Protein AF-A0AA93BJM8-F1 (afdb_monomer_lite)

Sequence (191 aa):
MKENCDWKKCLDRIEDKGFDDDDAYSEILEYIREVATVDEKREVLQNVEQRVKKIVNYDFAKAWFLRRMSESEHDVIEDLMGVRYVVLNEMMLHPTPAEVERFRYQNDKLFKLTQECYAQCRNMWRTLFHTPYKVDDRYRYEVEGVLRFEYGDDDAVVKMENDDYYGSDFQYMIHLLDELMSAGRCKMDTI

Secondary structure (DSSP, 8-state):
------HHHHHHHHHHHGGG-HHHHHHHHHHHHHT--HHHHHHHHHHHHHHHHHHH---TTT-SSPPPPPHHHHHHHHHHHHHHHHHHHHHHSS--HHHHHHHHHHHHHHHHHHHHHHHHHHHHHHHHHT-TT---TTSPP-----------STTSS---TTHHHHT--HHHHHHHHHHHHHTT-------

Foldseek 3Di:
DPPPDPLVVLLVCCLVQQPNCVVSLVSNLCCLQPPDDLVSLLVLLLVLVVVLCVLQVDDPVPDDAGDDHDPSSLSSNVSSVVSNVSSVVNNCVDPDPVVVVVVVVVVVVVVVVVVVQVVVQVVVVVCVVPDPPPPDPPDDDDGDGDDAQDDDDPVSDDDDPCPVSNNDPCSVVVNVVSNCVVVVNDPPPDD

Structure (mmCIF, N/CA/C/O backbone):
data_AF-A0AA93BJM8-F1
#
_entry.id   AF-A0AA93BJM8-F1
#
loop_
_atom_site.group_PDB
_atom_site.id
_atom_site.type_symbol
_atom_site.label_atom_id
_atom_site.label_alt_id
_atom_site.label_comp_id
_atom_site.label_asym_id
_atom_site.label_entity_id
_atom_site.label_seq_id
_atom_site.pdbx_PDB_ins_code
_atom_site.Cartn_x
_atom_site.Cartn_y
_atom_site.Cartn_z
_atom_site.occupancy
_atom_site.B_iso_or_equiv
_atom_site.auth_seq_id
_atom_site.auth_comp_id
_atom_site.auth_asym_id
_atom_site.auth_atom_id
_atom_site.pdbx_PDB_model_num
ATOM 1 N N . MET A 1 1 ? -3.279 -10.341 31.410 1.00 40.81 1 MET A N 1
ATOM 2 C CA . MET A 1 1 ? -4.182 -9.394 30.732 1.00 40.81 1 MET A CA 1
ATOM 3 C C . MET A 1 1 ? -3.314 -8.219 30.343 1.00 40.81 1 MET A C 1
ATOM 5 O O . MET A 1 1 ? -2.877 -7.526 31.252 1.00 40.81 1 MET A O 1
ATOM 9 N N . LYS A 1 2 ? -2.929 -8.096 29.065 1.00 47.25 2 LYS A N 1
ATOM 10 C CA . LYS A 1 2 ? -2.220 -6.897 28.593 1.00 47.25 2 LYS A CA 1
ATOM 11 C C . LYS A 1 2 ? -3.212 -5.732 28.723 1.00 47.25 2 LYS A C 1
ATOM 13 O O . LYS A 1 2 ? -4.373 -5.896 28.355 1.00 47.25 2 LYS A O 1
ATOM 18 N N . GLU A 1 3 ? -2.795 -4.647 29.373 1.00 52.03 3 GLU A N 1
ATOM 19 C CA . GLU A 1 3 ? -3.583 -3.415 29.493 1.00 52.03 3 GLU A CA 1
ATOM 20 C C . GLU A 1 3 ? -4.069 -2.981 28.106 1.00 52.03 3 GLU A C 1
ATOM 22 O O . GLU A 1 3 ? -3.322 -3.093 27.136 1.00 52.03 3 GLU A O 1
ATOM 27 N N . ASN A 1 4 ? -5.326 -2.537 28.014 1.00 61.47 4 ASN A N 1
ATOM 28 C CA . ASN A 1 4 ? -5.909 -1.991 26.790 1.00 61.47 4 ASN A CA 1
ATOM 29 C C . ASN A 1 4 ? -4.975 -0.914 26.221 1.00 61.47 4 ASN A C 1
ATOM 31 O O . ASN A 1 4 ? -4.913 0.190 26.762 1.00 61.47 4 ASN A O 1
ATOM 35 N N . CYS A 1 5 ? -4.255 -1.239 25.147 1.00 67.75 5 CYS A N 1
ATOM 36 C CA . CYS A 1 5 ? -3.563 -0.252 24.332 1.00 67.75 5 CYS A CA 1
ATOM 37 C C . CYS A 1 5 ? -4.599 0.783 23.875 1.00 67.75 5 CYS A C 1
ATOM 39 O O . CYS A 1 5 ? -5.612 0.435 23.263 1.00 67.75 5 CYS A O 1
ATOM 41 N N . ASP A 1 6 ? -4.365 2.051 24.209 1.00 88.69 6 ASP A N 1
ATOM 42 C CA . ASP A 1 6 ? -5.152 3.155 23.675 1.00 88.69 6 ASP A CA 1
ATOM 43 C C . ASP A 1 6 ? -4.588 3.507 22.298 1.00 88.69 6 ASP A C 1
ATOM 45 O O . ASP A 1 6 ? -3.742 4.391 22.155 1.00 88.69 6 ASP A O 1
ATOM 49 N N . TRP A 1 7 ? -5.033 2.769 21.281 1.00 92.38 7 TRP A N 1
ATOM 50 C CA . TRP A 1 7 ? -4.547 2.918 19.911 1.00 92.38 7 TRP A CA 1
ATOM 51 C C . TRP A 1 7 ? -4.703 4.351 19.382 1.00 92.38 7 TRP A C 1
ATOM 53 O O . TRP A 1 7 ? -3.897 4.778 18.558 1.00 92.38 7 TRP A O 1
ATOM 63 N N . LYS A 1 8 ? -5.680 5.129 19.880 1.00 93.50 8 LYS A N 1
ATOM 64 C CA . LYS A 1 8 ? -5.845 6.547 19.512 1.00 93.50 8 LYS A CA 1
ATOM 65 C C . LYS A 1 8 ? -4.650 7.358 19.994 1.00 93.50 8 LYS A C 1
ATOM 67 O O . LYS A 1 8 ? -4.069 8.112 19.221 1.00 93.50 8 LYS A O 1
ATOM 72 N N . LYS A 1 9 ? -4.233 7.125 21.238 1.00 92.50 9 LYS A N 1
ATOM 73 C CA . LYS A 1 9 ? -3.054 7.759 21.829 1.00 92.50 9 LYS A CA 1
ATOM 74 C C . LYS A 1 9 ? -1.755 7.327 21.145 1.00 92.50 9 LYS A C 1
ATOM 76 O O . LYS A 1 9 ? -0.843 8.141 21.031 1.00 92.50 9 LYS A O 1
ATOM 81 N N . CYS A 1 10 ? -1.660 6.079 20.681 1.00 92.75 10 CYS A N 1
ATOM 82 C CA . CYS A 1 10 ? -0.521 5.630 19.874 1.00 92.75 10 CYS A CA 1
ATOM 83 C C . CYS A 1 10 ? -0.462 6.380 18.537 1.00 92.75 10 CYS A C 1
ATOM 85 O O . CYS A 1 10 ? 0.590 6.907 18.194 1.00 92.75 10 CYS A O 1
ATOM 87 N N . LEU A 1 11 ? -1.587 6.512 17.825 1.00 93.75 11 LEU A N 1
ATOM 88 C CA . LEU A 1 11 ? -1.627 7.293 16.585 1.00 93.75 11 LEU A CA 1
ATOM 89 C C . LEU A 1 11 ? -1.291 8.775 16.819 1.00 93.75 11 LEU A C 1
ATOM 91 O O . LEU A 1 11 ? -0.589 9.370 16.008 1.00 93.75 11 LEU A O 1
ATOM 95 N N . ASP A 1 12 ? -1.754 9.377 17.920 1.00 93.38 12 ASP A N 1
ATOM 96 C CA . ASP A 1 12 ? -1.408 10.763 18.272 1.00 93.38 12 ASP A CA 1
ATOM 97 C C . ASP A 1 12 ? 0.103 10.928 18.500 1.00 93.38 12 ASP A C 1
ATOM 99 O O . ASP A 1 12 ? 0.702 11.882 18.012 1.00 93.38 12 ASP A O 1
ATOM 103 N N . ARG A 1 13 ? 0.746 9.963 19.174 1.00 92.81 13 ARG A N 1
ATOM 104 C CA . ARG A 1 13 ? 2.210 9.943 19.345 1.00 92.81 13 ARG A CA 1
ATOM 105 C C . ARG A 1 13 ? 2.944 9.803 18.011 1.00 92.81 13 ARG A C 1
ATOM 107 O O . ARG A 1 13 ? 3.943 10.491 17.821 1.00 92.81 13 ARG A O 1
ATOM 114 N N . ILE A 1 14 ? 2.444 8.952 17.110 1.00 91.06 14 ILE A N 1
ATOM 115 C CA . ILE A 1 14 ? 2.999 8.790 15.758 1.00 91.06 14 ILE A CA 1
ATOM 116 C C . ILE A 1 14 ? 2.893 10.110 14.987 1.00 91.06 14 ILE A C 1
ATOM 118 O O . ILE A 1 14 ? 3.862 10.520 14.370 1.00 91.06 14 ILE A O 1
ATOM 122 N N . GLU A 1 15 ? 1.773 10.834 15.057 1.00 88.12 15 GLU A N 1
ATOM 123 C CA . GLU A 1 15 ? 1.671 12.152 14.408 1.00 88.12 15 GLU A CA 1
ATOM 124 C C . GLU A 1 15 ? 2.616 13.202 14.995 1.00 88.12 15 GLU A C 1
ATOM 126 O O . GLU A 1 15 ? 3.172 14.008 14.249 1.00 88.12 15 GLU A O 1
ATOM 131 N N . ASP A 1 16 ? 2.778 13.214 16.319 1.00 86.31 16 ASP A N 1
ATOM 132 C CA . ASP A 1 16 ? 3.568 14.233 17.010 1.00 86.31 16 ASP A CA 1
ATOM 133 C C . ASP A 1 16 ? 5.082 14.020 16.861 1.00 86.31 16 ASP A C 1
ATOM 135 O O . ASP A 1 16 ? 5.841 14.993 16.869 1.00 86.31 16 ASP A O 1
ATOM 139 N N . LYS A 1 17 ? 5.532 12.762 16.781 1.00 76.31 17 LYS A N 1
ATOM 140 C CA . LYS A 1 17 ? 6.957 12.399 16.847 1.00 76.31 17 LYS A CA 1
ATOM 141 C C . LYS A 1 17 ? 7.461 11.551 15.676 1.00 76.31 17 LYS A C 1
ATOM 143 O O . LYS A 1 17 ? 8.672 11.451 15.515 1.00 76.31 17 LYS A O 1
ATOM 148 N N . GLY A 1 18 ? 6.579 10.960 14.870 1.00 68.19 18 GLY A N 1
ATOM 149 C CA . GLY A 1 18 ? 6.950 10.035 13.794 1.00 68.19 18 GLY A CA 1
ATOM 150 C C . GLY A 1 18 ? 7.911 8.947 14.277 1.00 68.19 18 GLY A C 1
ATOM 151 O O . GLY A 1 18 ? 7.736 8.387 15.363 1.00 68.19 18 GLY A O 1
ATOM 152 N N . PHE A 1 19 ? 8.985 8.758 13.510 1.00 63.75 19 PHE A N 1
ATOM 153 C CA . PHE A 1 19 ? 10.047 7.777 13.747 1.00 63.75 19 PHE A CA 1
ATOM 154 C C . PHE A 1 19 ? 10.805 7.951 15.083 1.00 63.75 19 PHE A C 1
ATOM 156 O O . PHE A 1 19 ? 11.525 7.053 15.510 1.00 63.75 19 PHE A O 1
ATOM 163 N N . ASP A 1 20 ? 10.657 9.088 15.778 1.00 68.69 20 ASP A N 1
ATOM 164 C CA . ASP A 1 20 ? 11.282 9.310 17.092 1.00 68.69 20 ASP A CA 1
ATOM 165 C C . ASP A 1 20 ? 10.541 8.587 18.244 1.00 68.69 20 ASP A C 1
ATOM 167 O O . ASP A 1 20 ? 10.974 8.653 19.401 1.00 68.69 20 ASP A O 1
ATOM 171 N N . ASP A 1 21 ? 9.413 7.916 17.970 1.00 72.94 21 ASP A N 1
ATOM 172 C CA . ASP A 1 21 ? 8.618 7.162 18.953 1.00 72.94 21 ASP A CA 1
ATOM 173 C C . ASP A 1 21 ? 8.302 5.728 18.471 1.00 72.94 21 ASP A C 1
ATOM 175 O O . ASP A 1 21 ? 7.140 5.328 18.361 1.00 72.94 21 ASP A O 1
ATOM 179 N N . ASP A 1 22 ? 9.358 4.937 18.230 1.00 74.75 22 ASP A N 1
ATOM 180 C CA . ASP A 1 22 ? 9.303 3.502 17.866 1.00 74.75 22 ASP A CA 1
ATOM 181 C C . ASP A 1 22 ? 8.393 2.664 18.791 1.00 74.75 22 ASP A C 1
ATOM 183 O O . ASP A 1 22 ? 7.785 1.668 18.372 1.00 74.75 22 ASP A O 1
ATOM 187 N N . ASP A 1 23 ? 8.273 3.074 20.057 1.00 84.38 23 ASP A N 1
ATOM 188 C CA . ASP A 1 23 ? 7.409 2.433 21.046 1.00 84.38 23 ASP A CA 1
ATOM 189 C C . ASP A 1 23 ? 5.928 2.579 20.658 1.00 84.38 23 ASP A C 1
ATOM 191 O O . ASP A 1 23 ? 5.180 1.604 20.710 1.00 84.38 23 ASP A O 1
ATOM 195 N N . ALA A 1 24 ? 5.492 3.765 20.212 1.00 86.75 24 ALA A N 1
ATOM 196 C CA . ALA A 1 24 ? 4.105 3.999 19.802 1.00 86.75 24 ALA A CA 1
ATOM 197 C C . ALA A 1 24 ? 3.708 3.149 18.589 1.00 86.75 24 ALA A C 1
ATOM 199 O O . ALA A 1 24 ? 2.608 2.587 18.560 1.00 86.75 24 ALA A O 1
ATOM 200 N N . TYR A 1 25 ? 4.610 3.040 17.610 1.00 88.62 25 TYR A N 1
ATOM 201 C CA . TYR A 1 25 ? 4.413 2.204 16.431 1.00 8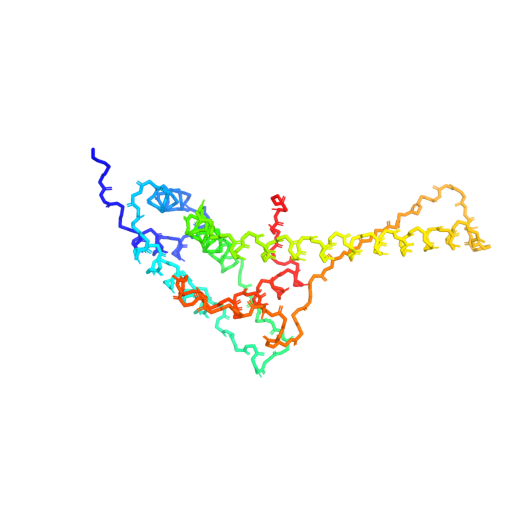8.62 25 TYR A CA 1
ATOM 202 C C . TYR A 1 25 ? 4.349 0.718 16.810 1.00 88.62 25 TYR A C 1
ATOM 204 O O . TYR A 1 25 ? 3.415 0.010 16.434 1.00 88.62 25 TYR A O 1
ATOM 212 N N . SER A 1 26 ? 5.274 0.239 17.639 1.00 90.00 26 SER A N 1
ATOM 213 C CA . SER A 1 26 ? 5.286 -1.161 18.081 1.00 90.00 26 SER A CA 1
ATOM 214 C C . SER A 1 26 ? 4.047 -1.526 18.910 1.00 90.00 26 SER A C 1
ATOM 216 O O . SER A 1 26 ? 3.421 -2.561 18.666 1.00 90.00 26 SER A O 1
ATOM 218 N N . GLU A 1 27 ? 3.640 -0.656 19.841 1.00 92.12 27 GLU A N 1
ATOM 219 C CA . GLU A 1 27 ? 2.452 -0.833 20.687 1.00 92.12 27 GLU A CA 1
ATOM 220 C C . GLU A 1 27 ? 1.170 -1.001 19.857 1.00 92.12 27 GLU A C 1
ATOM 222 O O . GLU A 1 27 ? 0.383 -1.920 20.110 1.00 92.12 27 GLU A O 1
ATOM 227 N N . ILE A 1 28 ? 0.952 -0.142 18.850 1.00 93.88 28 ILE A N 1
ATOM 228 C CA . ILE A 1 28 ? -0.260 -0.227 18.027 1.00 93.88 28 ILE A CA 1
ATOM 229 C C . ILE A 1 28 ? -0.258 -1.484 17.153 1.00 93.88 28 ILE A C 1
ATOM 231 O O . ILE A 1 28 ? -1.300 -2.128 17.016 1.00 93.88 28 ILE A O 1
ATOM 235 N N . LEU A 1 29 ? 0.897 -1.888 16.611 1.00 93.62 29 LEU A N 1
ATOM 236 C CA . LEU A 1 29 ? 0.999 -3.123 15.832 1.00 93.62 29 LEU A CA 1
ATOM 237 C C . LEU A 1 29 ? 0.701 -4.365 16.683 1.00 93.62 29 LEU A C 1
ATOM 239 O O . LEU A 1 29 ? -0.001 -5.265 16.216 1.00 93.62 29 LEU A O 1
ATOM 243 N N . GLU A 1 30 ? 1.196 -4.420 17.924 1.00 93.56 30 GLU A N 1
ATOM 244 C CA . GLU A 1 30 ? 0.856 -5.495 18.864 1.00 93.56 30 GLU A CA 1
ATOM 245 C C . GLU A 1 30 ? -0.643 -5.518 19.176 1.00 93.56 30 GLU A C 1
ATOM 247 O O . GLU A 1 30 ? -1.264 -6.580 19.119 1.00 93.56 30 GLU A O 1
ATOM 252 N N . TYR A 1 31 ? -1.249 -4.357 19.443 1.00 94.00 31 TYR A N 1
ATOM 253 C CA . TYR A 1 31 ? -2.689 -4.259 19.685 1.00 94.00 31 TYR A CA 1
ATOM 254 C C . TYR A 1 31 ? -3.511 -4.777 18.502 1.00 94.00 31 TYR A C 1
ATOM 256 O O . TYR A 1 31 ? -4.414 -5.594 18.697 1.00 94.00 31 TYR A O 1
ATOM 264 N N . ILE A 1 32 ? -3.175 -4.360 17.276 1.00 94.88 32 ILE A N 1
ATOM 265 C CA . ILE A 1 32 ? -3.876 -4.787 16.059 1.00 94.88 32 ILE A CA 1
ATOM 266 C C . ILE A 1 32 ? -3.812 -6.313 15.894 1.00 94.88 32 ILE A C 1
ATOM 268 O O . ILE A 1 32 ? -4.816 -6.934 15.540 1.00 94.88 32 ILE A O 1
ATOM 272 N N . ARG A 1 33 ? -2.653 -6.925 16.152 1.00 93.44 33 ARG A N 1
ATOM 273 C CA . ARG A 1 33 ? -2.436 -8.368 15.957 1.00 93.44 33 ARG A CA 1
ATOM 274 C C . ARG A 1 33 ? -3.047 -9.222 17.062 1.00 93.44 33 ARG A C 1
ATOM 276 O O . ARG A 1 33 ? -3.610 -10.276 16.784 1.00 93.44 33 ARG A O 1
ATOM 283 N N . GLU A 1 34 ? -2.916 -8.797 18.315 1.00 92.00 34 GLU A N 1
ATOM 284 C CA . GLU A 1 34 ? -3.204 -9.659 19.467 1.00 92.00 34 GLU A CA 1
ATOM 285 C C . GLU A 1 34 ? -4.554 -9.386 20.134 1.00 92.00 34 GLU A C 1
ATOM 287 O O . GLU A 1 34 ? -5.089 -10.273 20.803 1.00 92.00 34 GLU A O 1
ATOM 292 N N . VAL A 1 35 ? -5.093 -8.171 20.002 1.00 91.94 35 VAL A N 1
ATOM 293 C CA . VAL A 1 35 ? -6.209 -7.705 20.841 1.00 91.94 35 VAL A CA 1
ATOM 294 C C . VAL A 1 35 ? -7.394 -7.209 20.018 1.00 91.94 35 VAL A C 1
ATOM 296 O O . VAL A 1 35 ? -8.533 -7.537 20.350 1.00 91.94 35 VAL A O 1
ATOM 299 N N . ALA A 1 36 ? -7.145 -6.434 18.963 1.00 91.62 36 ALA A N 1
ATOM 300 C CA . ALA A 1 36 ? -8.184 -5.706 18.248 1.00 91.62 36 ALA A CA 1
ATOM 301 C C . ALA A 1 36 ? -9.214 -6.631 17.580 1.00 91.62 36 ALA A C 1
ATOM 303 O O . ALA A 1 36 ? -8.888 -7.540 16.806 1.00 91.62 36 ALA A O 1
ATOM 304 N N . THR A 1 37 ? -10.486 -6.335 17.822 1.00 93.38 37 THR A N 1
ATOM 305 C CA . THR A 1 37 ? -11.612 -6.903 17.079 1.00 93.38 37 THR A CA 1
ATOM 306 C C . THR A 1 37 ? -11.634 -6.398 15.634 1.00 93.38 37 THR A C 1
ATOM 308 O O . THR A 1 37 ? -10.974 -5.423 15.277 1.00 93.38 37 THR A O 1
ATOM 311 N N . VAL A 1 38 ? -12.423 -7.043 14.770 1.00 91.56 38 VAL A N 1
ATOM 312 C CA . VAL A 1 38 ? -12.581 -6.603 13.371 1.00 91.56 38 VAL A CA 1
ATOM 313 C C . VAL A 1 38 ? -13.156 -5.183 13.289 1.00 91.56 38 VAL A C 1
ATOM 315 O O . VAL A 1 38 ? -12.720 -4.400 12.451 1.00 91.56 38 VAL A O 1
ATOM 318 N N . ASP A 1 39 ? -14.100 -4.831 14.165 1.00 93.38 39 ASP A N 1
ATOM 319 C CA . ASP A 1 39 ? -14.698 -3.492 14.181 1.00 93.38 39 ASP A CA 1
ATOM 320 C C . ASP A 1 39 ? -13.684 -2.428 14.633 1.00 93.38 39 ASP A C 1
ATOM 322 O O . ASP A 1 39 ? -13.583 -1.377 14.003 1.00 93.38 39 ASP A O 1
ATOM 326 N N . GLU A 1 40 ? -12.867 -2.723 15.651 1.00 94.94 40 GLU A N 1
ATOM 327 C CA . GLU A 1 40 ? -11.770 -1.839 16.074 1.00 94.94 40 GLU A CA 1
ATOM 328 C C . GLU A 1 40 ? -10.704 -1.697 14.983 1.00 94.94 40 GLU A C 1
ATOM 330 O O . GLU A 1 40 ? -10.238 -0.590 14.731 1.00 94.94 40 GLU A O 1
ATOM 335 N N . LYS A 1 41 ? -10.358 -2.785 14.277 1.00 95.25 41 LYS A N 1
ATOM 336 C CA . LYS A 1 41 ? -9.455 -2.744 13.114 1.00 95.25 41 LYS A CA 1
ATOM 337 C C . LYS A 1 41 ? -9.978 -1.780 12.045 1.00 95.25 41 LYS A C 1
ATOM 339 O O . LYS A 1 41 ? -9.210 -0.957 11.554 1.00 95.25 41 LYS A O 1
ATOM 344 N N . ARG A 1 42 ? -11.281 -1.805 11.736 1.00 95.38 42 ARG A N 1
ATOM 345 C CA . ARG A 1 42 ? -11.890 -0.827 10.812 1.00 95.38 42 ARG A CA 1
ATOM 346 C C . ARG A 1 42 ? -11.811 0.602 11.338 1.00 95.38 42 ARG A C 1
ATOM 348 O O . ARG A 1 42 ? -11.499 1.503 10.565 1.00 95.38 42 ARG A O 1
ATOM 355 N N . GLU A 1 43 ? -12.078 0.819 12.626 1.00 95.81 43 GLU A N 1
ATOM 356 C CA . GLU A 1 43 ? -11.988 2.159 13.220 1.00 95.81 43 GLU A CA 1
ATOM 357 C C . GLU A 1 43 ? -10.553 2.700 13.133 1.00 95.81 43 GLU A C 1
ATOM 359 O O . GLU A 1 43 ? -10.355 3.835 12.697 1.00 95.81 43 GLU A O 1
ATOM 364 N N . VAL A 1 44 ? -9.552 1.873 13.458 1.00 96.56 44 VAL A N 1
ATOM 365 C CA . VAL A 1 44 ? -8.129 2.222 13.327 1.00 96.56 44 VAL A CA 1
ATOM 366 C C . VAL A 1 44 ? -7.795 2.553 11.875 1.00 96.56 44 VAL A C 1
ATOM 368 O O . VAL A 1 44 ? -7.213 3.605 11.616 1.00 96.56 44 VAL A O 1
ATOM 371 N N . LEU A 1 45 ? -8.201 1.707 10.923 1.00 97.12 45 LEU A N 1
ATOM 372 C CA . LEU A 1 45 ? -7.949 1.911 9.495 1.00 97.12 45 LEU A CA 1
ATOM 373 C C . LEU A 1 45 ? -8.482 3.258 9.003 1.00 97.12 45 LEU A C 1
ATOM 375 O O . LEU A 1 45 ? -7.755 4.034 8.386 1.00 97.12 45 LEU A O 1
ATOM 379 N N . GLN A 1 46 ? -9.746 3.550 9.305 1.00 96.69 46 GLN A N 1
ATOM 380 C CA . GLN A 1 46 ? -10.391 4.794 8.901 1.00 96.69 46 GLN A CA 1
ATOM 381 C C . GLN A 1 46 ? -9.714 6.007 9.537 1.00 96.69 46 GLN A C 1
ATOM 383 O O . GLN A 1 46 ? -9.550 7.034 8.878 1.00 96.69 46 GLN A O 1
ATOM 388 N N . ASN A 1 47 ? -9.296 5.893 10.800 1.00 96.81 47 ASN A N 1
ATOM 389 C CA . ASN A 1 47 ? -8.583 6.962 11.488 1.00 96.81 47 ASN A CA 1
ATOM 390 C C . ASN A 1 47 ? -7.221 7.220 10.833 1.00 96.81 47 ASN A C 1
ATOM 392 O O . ASN A 1 47 ? -6.914 8.359 10.499 1.00 96.81 47 ASN A O 1
ATOM 396 N N . VAL A 1 48 ? -6.450 6.166 10.563 1.00 97.12 48 VAL A N 1
ATOM 397 C CA . VAL A 1 48 ? -5.165 6.239 9.855 1.00 97.12 48 VAL A CA 1
ATOM 398 C C . VAL A 1 48 ? -5.326 6.910 8.490 1.00 97.12 48 VAL A C 1
ATOM 400 O O . VAL A 1 48 ? -4.627 7.877 8.194 1.00 97.12 48 VAL A O 1
ATOM 403 N N . GLU A 1 49 ? -6.285 6.475 7.672 1.00 96.81 49 GLU A N 1
ATOM 404 C CA . GLU A 1 49 ? -6.498 7.053 6.339 1.00 96.81 49 GLU A CA 1
ATOM 405 C C . GLU A 1 49 ? -6.952 8.517 6.391 1.00 96.81 49 GLU A C 1
ATOM 407 O O . GLU A 1 49 ? -6.538 9.323 5.556 1.00 96.81 49 GLU A O 1
ATOM 412 N N . GLN A 1 50 ? -7.765 8.899 7.380 1.00 95.81 50 GLN A N 1
ATOM 413 C CA . GLN A 1 50 ? -8.141 10.299 7.598 1.00 95.81 50 GLN A CA 1
ATOM 414 C C . GLN A 1 50 ? -6.933 11.168 7.960 1.00 95.81 50 GLN A C 1
ATOM 416 O O . GLN A 1 50 ? -6.816 12.290 7.461 1.00 95.81 50 GLN A O 1
ATOM 421 N N . ARG A 1 51 ? -6.026 10.657 8.797 1.00 95.62 51 ARG A N 1
ATOM 422 C CA . ARG A 1 51 ? -4.793 11.350 9.194 1.00 95.62 51 ARG A CA 1
ATOM 423 C C . ARG A 1 51 ? -3.851 11.515 8.005 1.00 95.62 51 ARG A C 1
ATOM 425 O O . ARG A 1 51 ? -3.426 12.635 7.727 1.00 95.62 51 ARG A O 1
ATOM 432 N N . VAL A 1 52 ? -3.648 10.456 7.218 1.00 94.69 52 VAL A N 1
ATOM 433 C CA . VAL A 1 52 ? -2.885 10.518 5.959 1.00 94.69 52 VAL A CA 1
ATOM 434 C C . VAL A 1 52 ? -3.477 11.569 5.018 1.00 94.69 52 VAL A C 1
ATOM 436 O O . VAL A 1 52 ? -2.768 12.476 4.588 1.00 94.69 52 VAL A O 1
ATOM 439 N N . LYS A 1 53 ? -4.789 11.527 4.756 1.00 93.56 53 LYS A N 1
ATOM 440 C CA . LYS A 1 53 ? -5.485 12.519 3.915 1.00 93.56 53 LYS A CA 1
ATOM 44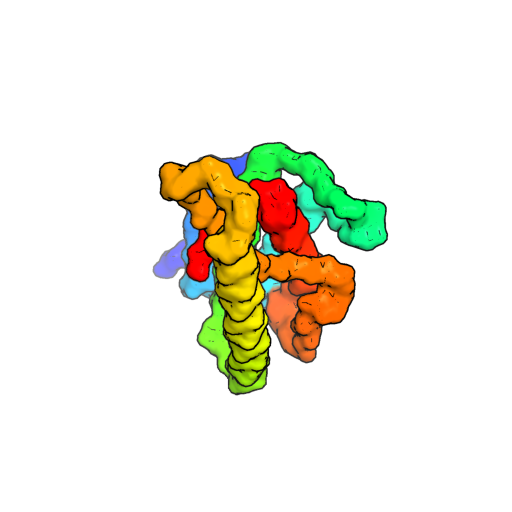1 C C . LYS A 1 53 ? -5.304 13.950 4.416 1.00 93.56 53 LYS A C 1
ATOM 443 O O . LYS A 1 53 ? -5.143 14.864 3.608 1.00 93.56 53 LYS A O 1
ATOM 448 N N . LYS A 1 54 ? -5.318 14.158 5.735 1.00 92.62 54 LYS A N 1
ATOM 449 C CA . LYS A 1 54 ? -5.118 15.471 6.362 1.00 92.62 54 LYS A CA 1
ATOM 450 C C . LYS A 1 54 ? -3.686 15.980 6.193 1.00 92.62 54 LYS A C 1
ATOM 452 O O . LYS A 1 54 ? -3.518 17.163 5.918 1.00 92.62 54 LYS A O 1
ATOM 457 N N . ILE A 1 55 ? -2.678 15.120 6.346 1.00 90.69 55 ILE A N 1
ATOM 458 C CA . ILE A 1 55 ? -1.265 15.493 6.165 1.00 90.69 55 ILE A CA 1
ATOM 459 C C . ILE A 1 55 ? -0.999 15.786 4.691 1.00 90.69 55 ILE A C 1
ATOM 461 O O . ILE A 1 55 ? -0.512 16.8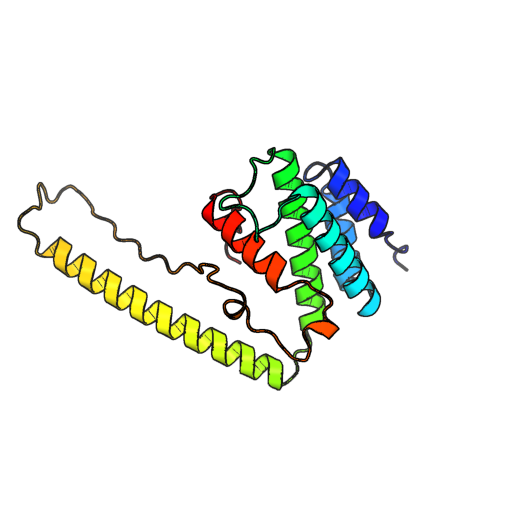60 4.340 1.00 90.69 55 ILE A O 1
ATOM 465 N N . VAL A 1 56 ? -1.381 14.860 3.813 1.00 89.31 56 VAL A N 1
ATOM 466 C CA . VAL A 1 56 ? -1.216 15.008 2.368 1.00 89.31 56 VAL A CA 1
ATOM 467 C C . VAL A 1 56 ? -1.965 16.261 1.885 1.00 89.31 56 VAL A C 1
ATOM 469 O O . VAL A 1 56 ? -1.418 17.039 1.098 1.00 89.31 56 VAL A O 1
ATOM 472 N N . ASN A 1 57 ? -3.165 16.509 2.431 1.00 85.38 57 ASN A N 1
ATOM 473 C CA . ASN A 1 57 ? -4.039 17.649 2.135 1.00 85.38 57 ASN A CA 1
ATOM 474 C C . ASN A 1 57 ? -4.162 17.892 0.625 1.00 85.38 57 ASN A C 1
ATOM 476 O O . ASN A 1 57 ? -3.934 18.997 0.123 1.00 85.38 57 ASN A O 1
ATOM 480 N N . TYR A 1 58 ? -4.446 16.815 -0.105 1.00 77.62 58 TYR A N 1
ATOM 481 C CA . TYR A 1 58 ? -4.395 16.803 -1.557 1.00 77.62 58 TYR A CA 1
ATOM 482 C C . TYR A 1 58 ? -5.666 16.231 -2.161 1.00 77.62 58 TYR A C 1
ATOM 484 O O . TYR A 1 58 ? -6.172 15.195 -1.722 1.00 77.62 58 TYR A O 1
ATOM 492 N N . ASP A 1 59 ? -6.142 16.921 -3.193 1.00 75.88 59 ASP A N 1
ATOM 493 C CA . ASP A 1 59 ? -7.268 16.518 -4.019 1.00 75.88 59 ASP A CA 1
ATOM 494 C C . ASP A 1 59 ? -6.740 16.106 -5.395 1.00 75.88 59 ASP A C 1
ATOM 496 O O . ASP A 1 59 ? -6.411 16.952 -6.234 1.00 75.88 59 ASP A O 1
ATOM 500 N N . PHE A 1 60 ? -6.676 14.794 -5.608 1.00 71.12 60 PHE A N 1
ATOM 501 C CA . PHE A 1 60 ? -6.213 14.186 -6.850 1.00 71.12 60 PHE A CA 1
ATOM 502 C C . PHE A 1 60 ? -7.046 14.583 -8.078 1.00 71.12 60 PHE A C 1
ATOM 504 O O . PHE A 1 60 ? -6.564 14.474 -9.199 1.00 71.12 60 PHE A O 1
ATOM 511 N N . ALA A 1 61 ? -8.267 15.101 -7.902 1.00 69.81 61 ALA A N 1
ATOM 512 C CA . ALA A 1 61 ? -9.077 15.575 -9.022 1.00 69.81 61 ALA A CA 1
ATOM 513 C C . ALA A 1 61 ? -8.672 16.975 -9.520 1.00 69.81 61 ALA A C 1
ATOM 515 O O . ALA A 1 61 ? -9.162 17.423 -10.559 1.00 69.81 61 ALA A O 1
ATOM 516 N N . LYS A 1 62 ? -7.833 17.713 -8.776 1.00 69.06 62 LYS A N 1
ATOM 517 C CA . LYS A 1 62 ? -7.582 19.147 -9.022 1.00 69.06 62 LYS A CA 1
ATOM 518 C C . LYS A 1 62 ? -6.138 19.508 -9.340 1.00 69.06 62 LYS A C 1
ATOM 520 O O . LYS A 1 62 ? -5.891 20.646 -9.740 1.00 69.06 62 LYS A O 1
ATOM 525 N N . ALA A 1 63 ? -5.189 18.602 -9.151 1.00 64.38 63 ALA A N 1
ATOM 526 C CA . ALA A 1 63 ? -3.779 18.897 -9.342 1.00 64.38 63 ALA A CA 1
ATOM 527 C C . ALA A 1 63 ? -3.033 17.707 -9.960 1.00 64.38 63 ALA A C 1
ATOM 529 O O . ALA A 1 63 ? -3.464 16.568 -9.852 1.00 64.38 63 ALA A O 1
ATOM 530 N N . TRP A 1 64 ? -1.930 18.022 -10.649 1.00 64.56 64 TRP A N 1
ATOM 531 C CA . TRP A 1 64 ? -1.147 17.071 -11.454 1.00 64.56 64 TRP A CA 1
ATOM 532 C C . TRP A 1 64 ? 0.059 16.474 -10.714 1.00 64.56 64 TRP A C 1
ATOM 534 O O . TRP A 1 64 ? 0.703 15.575 -11.232 1.00 64.56 64 TRP A O 1
ATOM 544 N N . PHE A 1 65 ? 0.417 17.039 -9.556 1.00 66.69 65 PHE A N 1
ATOM 545 C CA . PHE A 1 65 ? 1.552 16.607 -8.733 1.00 66.69 65 PHE A CA 1
ATOM 546 C C . PHE A 1 65 ? 1.265 16.834 -7.253 1.00 66.69 65 PHE A C 1
ATOM 548 O O . PHE A 1 65 ? 0.715 17.888 -6.900 1.00 66.69 65 PHE A O 1
ATOM 555 N N . LEU A 1 66 ? 1.681 15.903 -6.392 1.00 76.19 66 LEU A N 1
ATOM 556 C CA . LEU A 1 66 ? 1.652 16.083 -4.938 1.00 76.19 66 LEU A CA 1
ATOM 557 C C . LEU A 1 66 ? 2.384 17.359 -4.497 1.00 76.19 66 LEU A C 1
ATOM 559 O O . LEU A 1 66 ? 3.405 17.760 -5.071 1.00 76.19 66 LEU A O 1
ATOM 563 N N . ARG A 1 67 ? 1.896 17.983 -3.415 1.00 83.69 67 ARG A N 1
ATOM 564 C CA . ARG A 1 67 ? 2.624 19.088 -2.777 1.00 83.69 67 ARG A CA 1
ATOM 565 C C . ARG A 1 67 ? 3.974 18.597 -2.259 1.00 83.69 67 ARG A C 1
ATOM 567 O O . ARG A 1 67 ? 4.151 17.428 -1.925 1.00 83.69 67 ARG A O 1
ATOM 574 N N . ARG A 1 68 ? 4.921 19.522 -2.104 1.00 80.94 68 ARG A N 1
ATOM 575 C CA . ARG A 1 68 ? 6.150 19.220 -1.370 1.00 80.94 68 ARG A CA 1
ATOM 576 C C . ARG A 1 68 ? 5.816 19.054 0.117 1.00 80.94 68 ARG A C 1
ATOM 578 O O . ARG A 1 68 ? 5.238 19.965 0.713 1.00 80.94 68 ARG A O 1
ATOM 585 N N . MET A 1 69 ? 6.180 17.906 0.674 1.00 82.81 69 MET A N 1
ATOM 586 C CA . MET A 1 69 ? 6.067 17.592 2.099 1.00 82.81 69 MET A CA 1
ATOM 587 C C . MET A 1 69 ? 7.449 17.687 2.765 1.00 82.81 69 MET A C 1
ATOM 589 O O . MET A 1 69 ? 8.472 17.623 2.070 1.00 82.81 69 MET A O 1
ATOM 593 N N . SER A 1 70 ? 7.491 17.931 4.075 1.00 87.12 70 SER A N 1
ATOM 594 C CA . SER A 1 70 ? 8.730 17.860 4.864 1.00 87.12 70 SER A CA 1
ATOM 595 C C . SER A 1 70 ? 9.158 16.408 5.095 1.00 87.12 70 SER A C 1
ATOM 597 O O . SER A 1 70 ? 8.359 15.493 4.931 1.00 87.12 70 SER A O 1
ATOM 599 N N . GLU A 1 71 ? 10.415 16.193 5.494 1.00 85.44 71 GLU A N 1
ATOM 600 C CA . GLU A 1 71 ? 10.906 14.862 5.898 1.00 85.44 71 GLU A CA 1
ATOM 601 C C . GLU A 1 71 ? 10.069 14.299 7.054 1.00 85.44 71 GLU A C 1
ATOM 603 O O . GLU A 1 71 ? 9.550 13.201 6.944 1.00 85.44 71 GLU A O 1
ATOM 608 N N . SER A 1 72 ? 9.766 15.114 8.067 1.00 86.62 72 SER A N 1
ATOM 609 C CA . SER A 1 72 ? 8.888 14.703 9.169 1.00 86.62 72 SER A CA 1
ATOM 610 C C . SER A 1 72 ? 7.472 14.310 8.721 1.00 86.62 72 SER A C 1
ATOM 612 O O . SER A 1 72 ? 6.882 13.394 9.275 1.00 86.62 72 SER A O 1
ATOM 614 N N . GLU A 1 73 ? 6.898 14.992 7.723 1.00 89.12 73 GLU A N 1
ATOM 615 C CA . GLU A 1 73 ? 5.597 14.607 7.157 1.00 89.12 73 GLU A CA 1
ATOM 616 C C . GLU A 1 73 ? 5.696 13.278 6.396 1.00 89.12 73 GLU A C 1
ATOM 618 O O . GLU A 1 73 ? 4.745 12.500 6.408 1.00 89.12 73 GLU A O 1
ATOM 623 N N . HIS A 1 74 ? 6.834 13.018 5.746 1.00 87.25 74 HIS A N 1
ATOM 624 C CA . HIS A 1 74 ? 7.108 11.747 5.085 1.00 87.25 74 HIS A CA 1
ATOM 625 C C . HIS A 1 74 ? 7.221 10.598 6.085 1.00 87.25 74 HIS A C 1
ATOM 627 O O . HIS A 1 74 ? 6.546 9.594 5.879 1.00 87.25 74 HIS A O 1
ATOM 633 N N . ASP A 1 75 ? 7.979 10.775 7.167 1.00 87.38 75 ASP A N 1
ATOM 634 C CA . ASP A 1 75 ? 8.172 9.749 8.198 1.00 87.38 75 ASP A CA 1
ATOM 635 C C . ASP A 1 75 ? 6.831 9.361 8.843 1.00 87.38 75 ASP A C 1
ATOM 637 O O . ASP A 1 75 ? 6.477 8.188 8.920 1.00 87.38 75 ASP A O 1
ATOM 641 N N . VAL A 1 76 ? 6.006 10.356 9.198 1.00 91.62 76 VAL A N 1
ATOM 642 C CA . VAL A 1 76 ? 4.664 10.109 9.752 1.00 91.62 76 VAL A CA 1
ATOM 643 C C . VAL A 1 76 ? 3.763 9.388 8.744 1.00 91.62 76 VAL A C 1
ATOM 645 O O . VAL A 1 76 ? 3.003 8.496 9.120 1.00 91.62 76 VAL A O 1
ATOM 648 N N . ILE A 1 77 ? 3.812 9.755 7.457 1.00 91.69 77 ILE A N 1
ATOM 649 C CA . ILE A 1 77 ? 3.049 9.042 6.423 1.00 91.69 77 ILE A CA 1
ATOM 650 C C . ILE A 1 77 ? 3.543 7.600 6.296 1.00 91.69 77 ILE A C 1
ATOM 652 O O . ILE A 1 77 ? 2.712 6.707 6.170 1.00 91.69 77 ILE A O 1
ATOM 656 N N . GLU A 1 78 ? 4.851 7.356 6.331 1.00 89.62 78 GLU A N 1
ATOM 657 C CA . GLU A 1 78 ? 5.424 6.012 6.243 1.00 89.62 78 GLU A CA 1
ATOM 658 C C . GLU A 1 78 ? 4.932 5.117 7.388 1.00 89.62 78 GLU A C 1
ATOM 660 O O . GLU A 1 78 ? 4.385 4.043 7.121 1.00 89.62 78 GLU A O 1
ATOM 665 N N . ASP A 1 79 ? 4.981 5.605 8.630 1.00 91.62 79 ASP A N 1
ATOM 666 C CA . ASP A 1 79 ? 4.470 4.886 9.801 1.00 91.62 79 ASP A CA 1
ATOM 667 C C . ASP A 1 79 ? 2.962 4.628 9.695 1.00 91.62 79 ASP A C 1
ATOM 669 O O . ASP A 1 79 ? 2.490 3.502 9.873 1.00 91.62 79 ASP A O 1
ATOM 673 N N . LEU A 1 80 ? 2.171 5.643 9.335 1.00 95.06 80 LEU A N 1
ATOM 674 C CA . LEU A 1 80 ? 0.725 5.488 9.151 1.00 95.06 80 LEU A CA 1
ATOM 675 C C . LEU A 1 80 ? 0.398 4.474 8.042 1.00 95.06 80 LEU A C 1
ATOM 677 O O . LEU A 1 80 ? -0.512 3.654 8.196 1.00 95.06 80 LEU A O 1
ATOM 681 N N . MET A 1 81 ? 1.151 4.475 6.941 1.00 94.38 81 MET A N 1
ATOM 682 C CA . MET A 1 81 ? 0.999 3.491 5.869 1.00 94.38 81 MET A CA 1
ATOM 683 C C . MET A 1 81 ? 1.410 2.084 6.319 1.00 94.38 81 MET A C 1
ATOM 685 O O . MET A 1 81 ? 0.756 1.112 5.929 1.00 94.38 81 MET A O 1
ATOM 689 N N . GLY A 1 82 ? 2.415 1.967 7.189 1.00 93.25 82 GLY A N 1
ATOM 690 C CA . GLY A 1 82 ? 2.800 0.722 7.854 1.00 93.25 82 GLY A CA 1
ATOM 691 C C . GLY A 1 82 ? 1.696 0.169 8.761 1.00 93.25 82 GLY A C 1
ATOM 692 O O . GLY A 1 82 ? 1.324 -1.004 8.646 1.00 93.25 82 GLY A O 1
ATOM 693 N N . VAL A 1 83 ? 1.076 1.020 9.588 1.00 95.44 83 VAL A N 1
ATOM 694 C CA . VAL A 1 83 ? -0.096 0.640 10.397 1.00 95.44 83 VAL A CA 1
ATOM 695 C C . VAL A 1 83 ? -1.237 0.175 9.492 1.00 95.44 83 VAL A C 1
ATOM 697 O O . VAL A 1 83 ? -1.787 -0.907 9.704 1.00 95.44 83 VAL A O 1
ATOM 700 N N . ARG A 1 84 ? -1.564 0.941 8.440 1.00 96.31 84 ARG A N 1
ATOM 701 C CA . ARG A 1 84 ? -2.601 0.582 7.458 1.00 96.31 84 ARG A CA 1
ATOM 702 C C . ARG A 1 84 ? -2.357 -0.798 6.848 1.00 96.31 84 ARG A C 1
ATOM 704 O O . ARG A 1 84 ? -3.293 -1.592 6.744 1.00 96.31 84 ARG A O 1
ATOM 711 N N . TYR A 1 85 ? -1.119 -1.078 6.447 1.00 94.69 85 TYR A N 1
ATOM 712 C CA . TYR A 1 85 ? -0.720 -2.367 5.888 1.00 94.69 85 TYR A CA 1
ATOM 713 C C . TYR A 1 85 ? -1.004 -3.517 6.861 1.00 94.69 85 TYR A C 1
ATOM 715 O O . TYR A 1 85 ? -1.641 -4.502 6.483 1.00 94.69 85 TYR A O 1
ATOM 723 N N . VAL A 1 86 ? -0.602 -3.376 8.129 1.00 95.06 86 VAL A N 1
ATOM 724 C CA . VAL A 1 86 ? -0.836 -4.417 9.139 1.00 95.06 86 VAL A CA 1
ATOM 725 C C . VAL A 1 86 ? -2.327 -4.608 9.404 1.00 95.06 86 VAL A C 1
ATOM 727 O O . VAL A 1 86 ? -2.785 -5.747 9.414 1.00 95.06 86 VAL A O 1
ATOM 730 N N . VAL A 1 87 ? -3.105 -3.531 9.551 1.00 95.44 87 VAL A N 1
ATOM 731 C CA . VAL A 1 87 ? -4.557 -3.630 9.773 1.00 95.44 87 VAL A CA 1
ATOM 732 C C . VAL A 1 87 ? -5.250 -4.393 8.644 1.00 95.44 87 VAL A C 1
ATOM 734 O O . VAL A 1 87 ? -6.008 -5.327 8.911 1.00 95.44 87 VAL A O 1
ATOM 737 N N . LEU A 1 88 ? -4.980 -4.026 7.389 1.00 93.06 88 LEU A N 1
ATOM 738 C CA . LEU A 1 88 ? -5.588 -4.681 6.231 1.00 93.06 88 LEU A CA 1
ATOM 739 C C . LEU A 1 88 ? -5.195 -6.157 6.148 1.00 93.06 88 LEU A C 1
ATOM 741 O O . LEU A 1 88 ? -6.074 -7.002 5.990 1.00 93.06 88 LEU A O 1
ATOM 745 N N . ASN A 1 89 ? -3.913 -6.481 6.331 1.00 91.94 89 ASN A N 1
ATOM 746 C CA . ASN A 1 89 ? -3.451 -7.868 6.334 1.00 91.94 89 ASN A CA 1
ATOM 747 C C . ASN A 1 89 ? -4.156 -8.703 7.401 1.00 91.94 89 ASN A C 1
ATOM 749 O O . ASN A 1 89 ? -4.640 -9.793 7.109 1.00 91.94 89 ASN A O 1
ATOM 753 N N . GLU A 1 90 ? -4.271 -8.168 8.614 1.00 92.75 90 GLU A N 1
ATOM 754 C CA . GLU A 1 90 ? -4.941 -8.832 9.728 1.00 92.75 90 GLU A CA 1
ATOM 755 C C . GLU A 1 90 ? -6.440 -9.048 9.477 1.00 92.75 90 GLU A C 1
ATOM 757 O O . GLU A 1 90 ? -7.007 -10.050 9.912 1.00 92.75 90 GLU A O 1
ATOM 762 N N . MET A 1 91 ? -7.098 -8.141 8.749 1.00 90.38 91 MET A N 1
ATOM 763 C CA . MET A 1 91 ? -8.485 -8.329 8.308 1.00 90.38 91 MET A CA 1
ATOM 764 C C . MET A 1 91 ? -8.616 -9.325 7.145 1.00 90.38 91 MET A C 1
ATOM 766 O O . MET A 1 91 ? -9.693 -9.891 6.950 1.00 90.38 91 MET A O 1
ATOM 770 N N . MET A 1 92 ? -7.543 -9.546 6.381 1.00 86.25 92 MET A N 1
ATOM 771 C CA . MET A 1 92 ? -7.489 -10.426 5.208 1.00 86.25 92 MET A CA 1
ATOM 772 C C . MET A 1 92 ? -6.949 -11.836 5.507 1.00 86.25 92 MET A C 1
ATOM 774 O O . MET A 1 92 ? -6.916 -12.664 4.600 1.00 86.25 92 MET A O 1
ATOM 778 N N . LEU A 1 93 ? -6.570 -12.157 6.753 1.00 83.38 93 LEU A N 1
ATOM 779 C CA . LEU A 1 93 ? -6.005 -13.466 7.138 1.00 83.38 93 LEU A CA 1
ATOM 780 C C . LEU A 1 93 ? -6.930 -14.670 6.880 1.00 83.38 93 LEU A C 1
ATOM 782 O O . LEU A 1 93 ? -6.470 -15.814 6.827 1.00 83.38 93 LEU A O 1
ATOM 786 N N . HIS A 1 94 ? -8.230 -14.437 6.709 1.00 77.88 94 HIS A N 1
ATOM 787 C CA . HIS A 1 94 ? -9.218 -15.477 6.424 1.00 77.88 94 HIS A CA 1
ATOM 788 C C . HIS A 1 94 ? -9.973 -15.170 5.129 1.00 77.88 94 HIS A C 1
ATOM 790 O O . HIS A 1 94 ? -11.169 -14.872 5.177 1.00 77.88 94 HIS A O 1
ATOM 796 N N . PRO A 1 95 ? -9.290 -15.231 3.969 1.00 80.50 95 PRO A N 1
ATOM 797 C CA . PRO A 1 95 ? -9.911 -14.878 2.711 1.00 80.50 95 PRO A CA 1
ATOM 798 C C . PRO A 1 95 ? -10.978 -15.909 2.347 1.00 80.50 95 PRO A C 1
ATOM 800 O O . PRO A 1 95 ? -10.800 -17.126 2.458 1.00 80.50 95 PRO A O 1
ATOM 803 N N . THR A 1 96 ? -12.102 -15.411 1.865 1.00 82.94 96 THR A N 1
ATOM 804 C CA . THR A 1 96 ? -13.141 -16.206 1.227 1.00 82.94 96 THR A CA 1
ATOM 805 C C . THR A 1 96 ? -12.599 -16.865 -0.049 1.00 82.94 96 THR A C 1
ATOM 807 O O . THR A 1 96 ? -11.682 -16.343 -0.690 1.00 82.94 96 THR A O 1
ATOM 810 N N . PRO A 1 97 ? -13.190 -17.984 -0.509 1.00 86.44 97 PRO A N 1
ATOM 811 C CA . PRO A 1 97 ? -12.807 -18.590 -1.786 1.00 86.44 97 PRO A CA 1
ATOM 812 C C . PRO A 1 97 ? -12.879 -17.617 -2.973 1.00 86.44 97 PRO A C 1
ATOM 814 O O . PRO A 1 97 ? -12.078 -17.715 -3.900 1.00 86.44 97 PRO A O 1
ATOM 817 N N . ALA A 1 98 ? -13.810 -16.658 -2.931 1.00 82.06 98 ALA A N 1
ATOM 818 C CA . ALA A 1 98 ? -13.933 -15.617 -3.944 1.00 82.06 98 ALA A CA 1
ATOM 819 C C . ALA A 1 98 ? -12.731 -14.657 -3.933 1.00 82.06 98 ALA A C 1
ATOM 821 O O . ALA A 1 98 ? -12.229 -14.300 -4.994 1.00 82.06 98 ALA A O 1
ATOM 822 N N . GLU A 1 99 ? -12.231 -14.271 -2.758 1.00 81.38 99 GLU A N 1
ATOM 823 C CA . GLU A 1 99 ? -11.026 -13.439 -2.627 1.00 81.38 99 GLU A CA 1
ATOM 824 C C . GLU A 1 99 ? -9.775 -14.178 -3.096 1.00 81.38 99 GLU A C 1
ATOM 826 O O . GLU A 1 99 ? -8.975 -13.609 -3.833 1.00 81.38 99 GLU A O 1
ATOM 831 N N . VAL A 1 100 ? -9.639 -15.464 -2.758 1.00 86.62 100 VAL A N 1
ATOM 832 C CA . VAL A 1 100 ? -8.519 -16.297 -3.229 1.00 86.62 100 VAL A CA 1
ATOM 833 C C . VAL A 1 100 ? -8.490 -16.381 -4.756 1.00 86.62 100 VAL A C 1
ATOM 835 O O . VAL A 1 100 ? -7.439 -16.203 -5.372 1.00 86.62 100 VAL A O 1
ATOM 838 N N . GLU A 1 101 ? -9.641 -16.623 -5.381 1.00 86.50 101 GLU A N 1
ATOM 839 C CA . GLU A 1 101 ? -9.760 -16.669 -6.839 1.00 86.50 101 GLU A CA 1
ATOM 840 C C . GLU A 1 101 ? -9.373 -15.328 -7.487 1.00 86.50 101 GLU A C 1
ATOM 842 O O . GLU A 1 101 ? -8.687 -15.295 -8.510 1.00 86.50 101 GLU A O 1
ATOM 847 N N . ARG A 1 102 ? -9.739 -14.209 -6.854 1.00 78.56 102 ARG A N 1
ATOM 848 C CA . ARG A 1 102 ? -9.369 -12.861 -7.309 1.00 78.56 102 ARG A CA 1
ATOM 849 C C . ARG A 1 102 ?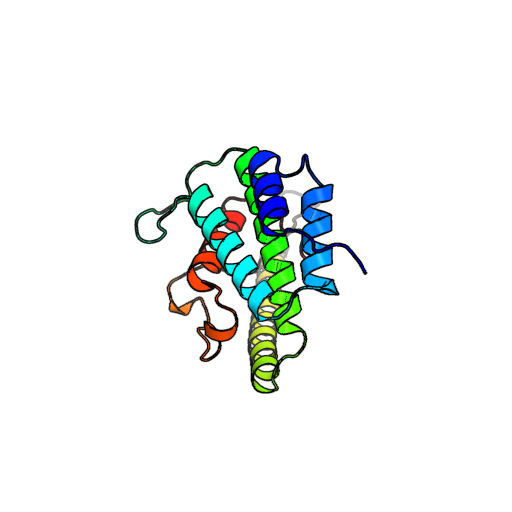 -7.870 -12.592 -7.197 1.00 78.56 102 ARG A C 1
ATOM 851 O O . ARG A 1 102 ? -7.279 -12.074 -8.146 1.00 78.56 102 ARG A O 1
ATOM 858 N N . PHE A 1 103 ? -7.241 -12.978 -6.086 1.00 83.94 103 PHE A N 1
ATOM 859 C CA . PHE A 1 103 ? -5.785 -12.888 -5.940 1.00 83.94 103 PHE A CA 1
ATOM 860 C C . PHE A 1 103 ? -5.066 -13.714 -7.003 1.00 83.94 103 PHE A C 1
ATOM 862 O O . PHE A 1 103 ? -4.094 -13.244 -7.592 1.00 83.94 103 PHE A O 1
ATOM 869 N N . ARG A 1 104 ? -5.577 -14.912 -7.313 1.00 88.19 104 ARG A N 1
ATOM 870 C CA . ARG A 1 104 ? -5.037 -15.733 -8.400 1.00 88.19 104 ARG A CA 1
ATOM 871 C C . ARG A 1 104 ? -5.106 -15.005 -9.741 1.00 88.19 104 ARG A C 1
ATOM 873 O O . ARG A 1 104 ? -4.095 -14.931 -10.426 1.00 88.19 104 ARG A O 1
ATOM 880 N N . TYR A 1 105 ? -6.251 -14.410 -10.077 1.00 86.94 105 TYR A N 1
ATOM 881 C CA . TYR A 1 105 ? -6.408 -13.645 -11.317 1.00 86.94 105 TYR A CA 1
ATOM 882 C C . TYR A 1 105 ? -5.399 -12.488 -11.439 1.00 86.94 105 TYR A C 1
ATOM 884 O O . TYR A 1 105 ? -4.768 -12.329 -12.486 1.00 86.94 105 TYR A O 1
ATOM 892 N N . GLN A 1 106 ? -5.214 -11.691 -10.378 1.00 85.75 106 GLN A N 1
ATOM 893 C CA . GLN A 1 106 ? -4.233 -10.597 -10.398 1.00 85.75 106 GLN A CA 1
ATOM 894 C C . GLN A 1 106 ? -2.797 -11.118 -10.499 1.00 85.75 106 GLN A C 1
ATOM 896 O O . GLN A 1 106 ? -2.014 -10.591 -11.288 1.00 85.75 106 GLN A O 1
ATOM 901 N N . ASN A 1 107 ? -2.463 -12.190 -9.778 1.00 90.31 107 ASN A N 1
ATOM 902 C CA . ASN A 1 107 ? -1.144 -12.817 -9.855 1.00 90.31 107 ASN A CA 1
ATOM 903 C C . ASN A 1 107 ? -0.850 -13.378 -11.250 1.00 90.31 107 ASN A C 1
ATOM 905 O O . ASN A 1 107 ? 0.249 -13.177 -11.761 1.00 90.31 107 ASN A O 1
ATOM 909 N N . ASP A 1 108 ? -1.826 -14.012 -11.902 1.00 92.81 108 ASP A N 1
ATOM 910 C CA . ASP A 1 108 ? -1.684 -14.510 -13.274 1.00 92.81 108 ASP A CA 1
ATOM 911 C C . ASP A 1 108 ? -1.451 -13.355 -14.262 1.00 92.81 108 ASP A C 1
ATOM 913 O O . ASP A 1 108 ? -0.605 -13.450 -15.159 1.00 92.81 108 ASP A O 1
ATOM 917 N N . LYS A 1 109 ? -2.158 -12.229 -14.080 1.00 89.88 109 LYS A N 1
ATOM 918 C CA . LYS A 1 109 ? -1.957 -11.009 -14.876 1.00 89.88 109 LYS A CA 1
ATOM 919 C C . LYS A 1 109 ? -0.555 -10.432 -14.669 1.00 89.88 109 LYS A C 1
ATOM 921 O O . LYS A 1 109 ? 0.129 -10.166 -15.658 1.00 89.88 109 LYS A O 1
ATOM 926 N N . LEU A 1 110 ? -0.119 -10.261 -13.419 1.00 90.50 110 LEU A N 1
ATOM 927 C CA . LEU A 1 110 ? 1.222 -9.767 -13.091 1.00 90.50 110 LEU A CA 1
ATOM 928 C C . LEU A 1 110 ? 2.299 -10.688 -13.665 1.00 90.50 110 LEU A C 1
ATOM 930 O O . LEU A 1 11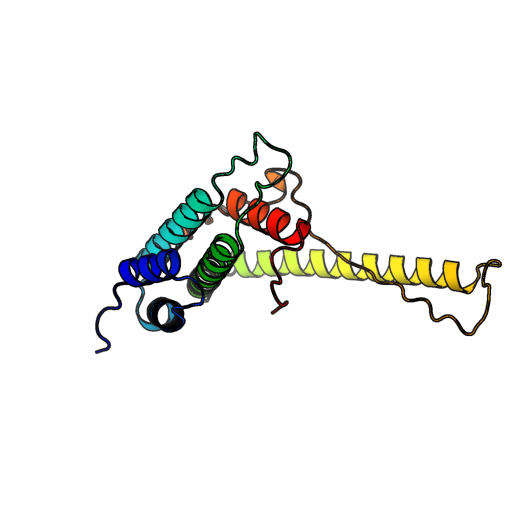0 ? 3.203 -10.215 -14.346 1.00 90.50 110 LEU A O 1
ATOM 934 N N . PHE A 1 111 ? 2.150 -12.001 -13.497 1.00 93.19 111 PHE A N 1
ATOM 935 C CA . PHE A 1 111 ? 3.076 -12.989 -14.039 1.00 93.19 111 PHE A CA 1
ATOM 936 C C . PHE A 1 111 ? 3.208 -12.882 -15.562 1.00 93.19 111 PHE A C 1
ATOM 938 O O . PHE A 1 111 ? 4.322 -12.857 -16.092 1.00 93.19 111 PHE A O 1
ATOM 945 N N . LYS A 1 112 ? 2.085 -12.755 -16.277 1.00 95.62 112 LYS A N 1
ATOM 946 C CA . LYS A 1 112 ? 2.090 -12.555 -17.729 1.00 95.62 112 LYS A CA 1
ATOM 947 C C . LYS A 1 112 ? 2.807 -11.259 -18.124 1.00 95.62 112 LYS A C 1
ATOM 949 O O . LYS A 1 112 ? 3.665 -11.290 -19.006 1.00 95.62 112 LYS A O 1
ATOM 954 N N . LEU A 1 113 ? 2.504 -10.141 -17.463 1.00 93.69 113 LEU A N 1
ATOM 955 C CA . LEU A 1 113 ? 3.158 -8.851 -17.725 1.00 93.69 113 LEU A CA 1
ATOM 956 C C . LEU A 1 113 ? 4.667 -8.912 -17.453 1.00 93.69 113 LEU A C 1
ATOM 958 O O . LEU A 1 113 ? 5.460 -8.385 -18.232 1.00 93.69 113 LEU A O 1
ATOM 962 N N . THR A 1 114 ? 5.089 -9.615 -16.403 1.00 92.62 114 THR A N 1
ATOM 963 C CA . THR A 1 114 ? 6.504 -9.861 -16.108 1.00 92.62 114 THR A CA 1
ATOM 964 C C . THR A 1 114 ? 7.181 -10.659 -17.224 1.00 92.62 114 THR A C 1
ATOM 966 O O . THR A 1 114 ? 8.278 -10.304 -17.659 1.00 92.62 114 THR A O 1
ATOM 969 N N . GLN A 1 115 ? 6.536 -11.706 -17.749 1.00 94.94 115 GLN A N 1
ATOM 970 C CA . GLN A 1 115 ? 7.065 -12.462 -18.890 1.00 94.94 115 GLN A CA 1
ATOM 971 C C . GLN A 1 115 ? 7.203 -11.595 -20.150 1.00 94.94 115 GLN A C 1
ATOM 973 O O . GLN A 1 115 ? 8.209 -11.694 -20.861 1.00 94.94 115 GLN A O 1
ATOM 978 N N . GLU A 1 116 ? 6.220 -10.737 -20.422 1.00 95.38 116 GLU A N 1
ATOM 979 C CA . GLU A 1 116 ? 6.252 -9.787 -21.537 1.00 95.38 116 GLU A CA 1
ATOM 980 C C . GLU A 1 116 ? 7.379 -8.757 -21.366 1.00 95.38 116 GLU A C 1
ATOM 982 O O . GLU A 1 116 ? 8.149 -8.540 -22.305 1.00 95.38 116 GLU A O 1
ATOM 987 N N . CYS A 1 117 ? 7.556 -8.208 -20.160 1.00 94.06 117 CYS A N 1
ATOM 988 C CA . CYS A 1 117 ? 8.661 -7.311 -19.813 1.00 94.06 117 CYS A CA 1
ATOM 989 C C . CYS A 1 117 ? 10.023 -7.982 -20.058 1.00 94.06 117 CYS A C 1
ATOM 991 O O . CYS A 1 117 ? 10.855 -7.455 -20.799 1.00 94.06 117 CYS A O 1
ATOM 993 N N . TYR A 1 118 ? 10.228 -9.210 -19.566 1.00 93.19 118 TYR A N 1
ATOM 994 C CA . TYR A 1 118 ? 11.465 -9.953 -19.828 1.00 93.19 118 TYR A CA 1
ATOM 995 C C . TYR A 1 118 ? 11.701 -10.213 -21.318 1.00 93.19 118 TYR A C 1
ATOM 997 O O . TYR A 1 118 ? 12.838 -10.133 -21.797 1.00 93.19 118 TYR A O 1
ATOM 1005 N N . ALA A 1 119 ? 10.646 -10.517 -22.077 1.00 94.38 119 ALA A N 1
ATOM 1006 C CA . ALA A 1 119 ? 10.757 -10.690 -23.519 1.00 94.38 119 ALA A CA 1
ATOM 1007 C C . ALA A 1 119 ? 11.199 -9.390 -24.214 1.00 94.38 119 ALA A C 1
ATOM 1009 O O . ALA A 1 119 ? 12.053 -9.448 -25.107 1.00 94.38 119 ALA A O 1
ATOM 1010 N N . GLN A 1 120 ? 10.677 -8.237 -23.786 1.00 93.00 120 GLN A N 1
ATOM 1011 C CA . GLN A 1 120 ? 11.081 -6.922 -24.286 1.00 93.00 120 GLN A CA 1
ATOM 1012 C C . GLN A 1 120 ? 12.532 -6.590 -23.919 1.00 93.00 120 GLN A C 1
ATOM 1014 O O . GLN A 1 120 ? 13.313 -6.260 -24.814 1.00 93.00 120 GLN A O 1
ATOM 1019 N N . CYS A 1 121 ? 12.942 -6.773 -22.660 1.00 92.38 121 CYS A N 1
ATOM 1020 C CA . CYS A 1 121 ? 14.325 -6.555 -22.223 1.00 92.38 121 CYS A CA 1
ATOM 1021 C C . CYS A 1 121 ? 15.312 -7.421 -23.004 1.00 92.38 121 CYS A C 1
ATOM 1023 O O . CYS A 1 121 ? 16.338 -6.933 -23.475 1.00 92.38 121 CYS A O 1
ATOM 1025 N N . ARG A 1 122 ? 14.980 -8.698 -23.231 1.00 91.62 122 ARG A N 1
ATOM 1026 C CA . ARG A 1 122 ? 15.791 -9.597 -24.061 1.00 91.62 122 ARG A CA 1
ATOM 1027 C C . ARG A 1 122 ? 15.926 -9.083 -25.494 1.00 91.62 122 ARG A C 1
ATOM 1029 O O . ARG A 1 122 ? 17.009 -9.173 -26.073 1.00 91.62 122 ARG A O 1
ATOM 1036 N N . ASN A 1 123 ? 14.845 -8.580 -26.087 1.00 92.25 123 ASN A N 1
ATOM 1037 C CA . ASN A 1 123 ? 14.883 -8.021 -27.438 1.00 92.25 123 ASN A CA 1
ATOM 1038 C C . ASN A 1 123 ? 15.743 -6.749 -27.484 1.00 92.25 123 ASN A C 1
ATOM 1040 O O . ASN A 1 123 ? 16.575 -6.622 -28.379 1.00 92.25 123 ASN A O 1
ATOM 1044 N N . MET A 1 124 ? 15.620 -5.869 -26.487 1.00 89.88 124 MET A N 1
ATOM 1045 C CA . MET A 1 124 ? 16.446 -4.667 -26.357 1.00 89.88 124 MET A CA 1
ATOM 1046 C C . MET A 1 124 ? 17.931 -5.014 -26.215 1.00 89.88 124 MET A C 1
ATOM 1048 O O . MET A 1 124 ? 18.773 -4.485 -26.938 1.00 89.88 124 MET A O 1
ATOM 1052 N N . TRP A 1 125 ? 18.250 -5.971 -25.343 1.00 87.75 125 TRP A N 1
ATOM 1053 C CA . TRP A 1 125 ? 19.616 -6.437 -25.133 1.00 87.75 125 TRP A CA 1
ATOM 1054 C C . TRP A 1 125 ? 20.217 -7.031 -26.410 1.00 87.75 125 TRP A C 1
ATOM 1056 O O . TRP A 1 125 ? 21.361 -6.743 -26.751 1.00 87.75 125 TRP A O 1
ATOM 1066 N N . ARG A 1 126 ? 19.437 -7.802 -27.181 1.00 87.69 126 ARG A N 1
ATOM 1067 C CA . ARG A 1 126 ? 19.864 -8.295 -28.500 1.00 87.69 126 ARG A CA 1
ATOM 1068 C C . ARG A 1 126 ? 20.161 -7.147 -29.460 1.00 87.69 126 ARG A C 1
ATOM 1070 O O . ARG A 1 126 ? 21.193 -7.196 -30.121 1.00 87.69 126 ARG A O 1
ATOM 1077 N N . THR A 1 127 ? 19.316 -6.123 -29.525 1.00 86.94 127 THR A N 1
ATOM 1078 C CA . THR A 1 127 ? 19.563 -4.943 -30.369 1.00 86.94 127 THR A CA 1
ATOM 1079 C C . THR A 1 127 ? 20.858 -4.235 -29.971 1.00 86.94 127 THR A C 1
ATOM 1081 O O . THR A 1 127 ? 21.695 -3.962 -30.828 1.00 86.94 127 THR A O 1
ATOM 1084 N N . LEU A 1 128 ? 21.074 -4.015 -28.671 1.00 83.44 128 LEU A N 1
ATOM 1085 C CA . LEU A 1 128 ? 22.310 -3.427 -28.148 1.00 83.44 128 LEU A CA 1
ATOM 1086 C C . LEU A 1 128 ? 23.534 -4.303 -28.428 1.00 83.44 128 LEU A C 1
ATOM 1088 O O . LEU A 1 128 ? 24.604 -3.790 -28.737 1.00 83.44 128 LEU A O 1
ATOM 1092 N N . PHE A 1 129 ? 23.407 -5.627 -28.366 1.00 79.25 129 PHE A N 1
ATOM 1093 C CA . PHE A 1 129 ? 24.533 -6.515 -28.633 1.00 79.25 129 PHE A CA 1
ATOM 1094 C C . PHE A 1 129 ? 24.983 -6.476 -30.101 1.00 79.25 129 PHE A C 1
ATOM 1096 O O . PHE A 1 129 ? 26.182 -6.569 -30.368 1.00 79.25 129 PHE A O 1
ATOM 1103 N N . HIS A 1 130 ? 24.045 -6.307 -31.033 1.00 80.56 130 HIS A N 1
ATOM 1104 C CA . HIS A 1 130 ? 24.316 -6.269 -32.473 1.00 80.56 130 HIS A CA 1
ATOM 1105 C C . HIS A 1 130 ? 24.502 -4.845 -33.023 1.00 80.56 130 HIS A C 1
ATOM 1107 O O . HIS A 1 130 ? 24.646 -4.674 -34.233 1.00 80.56 130 HIS A O 1
ATOM 1113 N N . THR A 1 131 ? 24.490 -3.817 -32.169 1.00 77.94 131 THR A N 1
ATOM 1114 C CA . THR A 1 131 ? 24.640 -2.431 -32.620 1.00 77.94 131 THR A CA 1
ATOM 1115 C C . THR A 1 131 ? 26.055 -2.169 -33.156 1.00 77.94 131 THR A C 1
ATOM 1117 O O . THR A 1 131 ? 27.034 -2.527 -32.495 1.00 77.94 131 THR A O 1
ATOM 1120 N N . PRO A 1 132 ? 26.207 -1.508 -34.320 1.00 75.38 132 PRO A N 1
ATOM 1121 C CA . PRO A 1 132 ? 27.520 -1.127 -34.844 1.00 75.38 132 PRO A CA 1
ATOM 1122 C C . PRO A 1 132 ? 28.150 0.042 -34.067 1.00 75.38 132 PRO A C 1
ATOM 1124 O O . PRO A 1 132 ? 29.302 0.384 -34.306 1.00 75.38 132 PRO A O 1
ATOM 1127 N N . TYR A 1 133 ? 27.406 0.659 -33.140 1.00 72.25 133 TYR A N 1
ATOM 1128 C CA . TYR A 1 133 ? 27.835 1.812 -32.342 1.00 72.25 133 TYR A CA 1
ATOM 1129 C C . TYR A 1 133 ? 28.526 1.436 -31.021 1.00 72.25 133 TYR A C 1
ATOM 1131 O O . TYR A 1 133 ? 28.686 2.292 -30.151 1.00 72.25 133 TYR A O 1
ATOM 1139 N N . LYS A 1 134 ? 28.925 0.171 -30.834 1.00 68.44 134 LYS A N 1
ATOM 1140 C CA . LYS A 1 134 ? 29.755 -0.215 -29.685 1.00 68.44 134 LYS A CA 1
ATOM 1141 C C . LYS A 1 134 ? 31.102 0.498 -29.785 1.00 68.44 134 LYS A C 1
ATOM 1143 O O . LYS A 1 134 ? 31.873 0.247 -30.704 1.00 68.44 134 LYS A O 1
ATOM 1148 N N . VAL A 1 135 ? 31.356 1.408 -28.846 1.00 68.06 135 VAL A N 1
ATOM 1149 C CA . VAL A 1 135 ? 32.571 2.236 -28.830 1.00 68.06 135 VAL A CA 1
ATOM 1150 C C . VAL A 1 135 ? 33.786 1.421 -28.376 1.00 68.06 135 VAL A C 1
ATOM 1152 O O . VAL A 1 135 ? 34.874 1.598 -28.915 1.00 68.06 135 VAL A O 1
ATOM 1155 N N . ASP A 1 136 ? 33.603 0.537 -27.389 1.00 69.69 136 ASP A N 1
ATOM 1156 C CA . ASP A 1 136 ? 34.657 -0.291 -26.793 1.00 69.69 136 ASP A CA 1
ATOM 1157 C C . ASP A 1 136 ? 34.030 -1.438 -25.971 1.00 69.69 136 ASP A C 1
ATOM 1159 O O . ASP A 1 136 ? 33.044 -1.220 -25.263 1.00 69.69 136 ASP A O 1
ATOM 1163 N N . ASP A 1 137 ? 34.614 -2.638 -26.017 1.00 70.31 137 ASP A N 1
ATOM 1164 C CA . ASP A 1 137 ? 34.175 -3.819 -25.251 1.00 70.31 137 ASP A CA 1
ATOM 1165 C C . ASP A 1 137 ? 34.434 -3.706 -23.734 1.00 70.31 137 ASP A C 1
ATOM 1167 O O . ASP A 1 137 ? 33.948 -4.521 -22.947 1.00 70.31 137 ASP A O 1
ATOM 1171 N N . ARG A 1 138 ? 35.184 -2.689 -23.291 1.00 72.19 138 ARG A N 1
ATOM 1172 C CA . ARG A 1 138 ? 35.413 -2.392 -21.867 1.00 72.19 138 ARG A CA 1
ATOM 1173 C C . ARG A 1 138 ? 34.178 -1.847 -21.148 1.00 72.19 138 ARG A C 1
ATOM 1175 O O . ARG A 1 138 ? 34.107 -1.954 -19.922 1.00 72.19 138 ARG A O 1
ATOM 1182 N N . TYR A 1 139 ? 33.224 -1.253 -21.865 1.00 71.50 139 TYR A N 1
ATOM 1183 C CA . TYR A 1 139 ? 32.009 -0.715 -21.254 1.00 71.50 139 TYR A CA 1
ATOM 1184 C C . TYR A 1 139 ? 30.962 -1.817 -21.081 1.00 71.50 139 TYR A C 1
ATOM 1186 O O . TYR A 1 139 ? 30.531 -2.455 -22.041 1.00 71.50 139 TYR A O 1
ATOM 1194 N N . ARG A 1 140 ? 30.532 -2.036 -19.834 1.00 72.19 140 ARG A N 1
ATOM 1195 C CA . ARG A 1 140 ? 29.432 -2.950 -19.512 1.00 72.19 140 ARG A CA 1
ATOM 1196 C C . ARG A 1 140 ? 28.116 -2.188 -19.590 1.00 72.19 140 ARG A C 1
ATOM 1198 O O . ARG A 1 140 ? 27.921 -1.234 -18.846 1.00 72.19 140 ARG A O 1
ATOM 1205 N N . TYR A 1 141 ? 27.238 -2.617 -20.489 1.00 75.00 141 TYR A N 1
ATOM 1206 C CA . TYR A 1 141 ? 25.877 -2.101 -20.583 1.00 75.00 141 TYR A CA 1
ATOM 1207 C C . TYR A 1 141 ? 24.954 -2.923 -19.690 1.00 75.00 141 TYR A C 1
ATOM 1209 O O . TYR A 1 141 ? 24.969 -4.155 -19.746 1.00 75.00 141 TYR A O 1
ATOM 1217 N N . GLU A 1 142 ? 24.135 -2.231 -18.913 1.00 80.62 142 GLU A N 1
ATOM 1218 C CA . GLU A 1 142 ? 23.062 -2.814 -18.121 1.00 80.62 142 GLU A CA 1
ATOM 1219 C C . GLU A 1 142 ? 21.721 -2.429 -18.747 1.00 80.62 142 GLU A C 1
ATOM 1221 O O . GLU A 1 142 ? 21.539 -1.304 -19.213 1.00 80.62 142 GLU A O 1
ATOM 1226 N N . VAL A 1 143 ? 20.807 -3.394 -18.820 1.00 83.44 143 VAL A N 1
ATOM 1227 C CA . VAL A 1 143 ? 19.434 -3.177 -19.276 1.00 83.44 143 VAL A CA 1
ATOM 1228 C C . VAL A 1 143 ? 18.532 -3.607 -18.140 1.00 83.44 143 VAL A C 1
ATOM 1230 O O . VAL A 1 143 ? 18.445 -4.798 -17.843 1.00 83.44 143 VAL A O 1
ATOM 1233 N N . GLU A 1 144 ? 17.864 -2.638 -17.536 1.00 86.31 144 GLU A N 1
ATOM 1234 C CA . GLU A 1 144 ? 16.872 -2.870 -16.499 1.00 86.31 144 GLU A CA 1
ATOM 1235 C C . GLU A 1 144 ? 15.468 -2.832 -17.111 1.00 86.31 144 GLU A C 1
ATOM 1237 O O . GLU A 1 144 ? 15.145 -1.963 -17.924 1.00 86.31 144 GLU A O 1
ATOM 1242 N N . GLY A 1 145 ? 14.645 -3.815 -16.753 1.00 84.69 145 GLY A N 1
ATOM 1243 C CA . GLY A 1 145 ? 13.223 -3.840 -17.068 1.00 84.69 145 GLY A CA 1
ATOM 1244 C C . GLY A 1 145 ? 12.425 -3.577 -15.811 1.00 84.69 145 GLY A C 1
ATOM 1245 O O . GLY A 1 145 ? 12.487 -4.378 -14.884 1.00 84.69 145 GLY A O 1
ATOM 1246 N N . VAL A 1 146 ? 11.659 -2.492 -15.797 1.00 86.00 146 VAL A N 1
ATOM 1247 C CA . VAL A 1 146 ? 10.824 -2.125 -14.653 1.00 86.00 146 VAL A CA 1
ATOM 1248 C C . VAL A 1 146 ? 9.364 -2.239 -15.064 1.00 86.00 146 VAL A C 1
ATOM 1250 O O . VAL A 1 146 ? 8.920 -1.559 -15.988 1.00 86.00 146 VAL A O 1
ATOM 1253 N N . LEU A 1 147 ? 8.619 -3.107 -14.380 1.00 86.31 147 LEU A N 1
ATOM 1254 C CA . LEU A 1 147 ? 7.161 -3.106 -14.436 1.00 86.31 147 LEU A CA 1
ATOM 1255 C C . LEU A 1 147 ? 6.665 -2.179 -13.324 1.00 86.31 147 LEU A C 1
ATOM 1257 O O . LEU A 1 147 ? 6.921 -2.443 -12.152 1.00 86.31 147 LEU A O 1
ATOM 1261 N N . ARG A 1 148 ? 5.988 -1.092 -13.694 1.00 83.50 148 ARG A N 1
ATOM 1262 C CA . ARG A 1 148 ? 5.444 -0.113 -12.751 1.00 83.50 148 ARG A CA 1
ATOM 1263 C C . ARG A 1 148 ? 3.931 -0.041 -12.923 1.00 83.50 148 ARG A C 1
ATOM 1265 O O . ARG A 1 148 ? 3.442 -0.073 -14.050 1.00 83.50 148 ARG A O 1
ATOM 1272 N N . PHE A 1 149 ? 3.211 0.006 -11.808 1.00 83.81 149 PHE A N 1
ATOM 1273 C C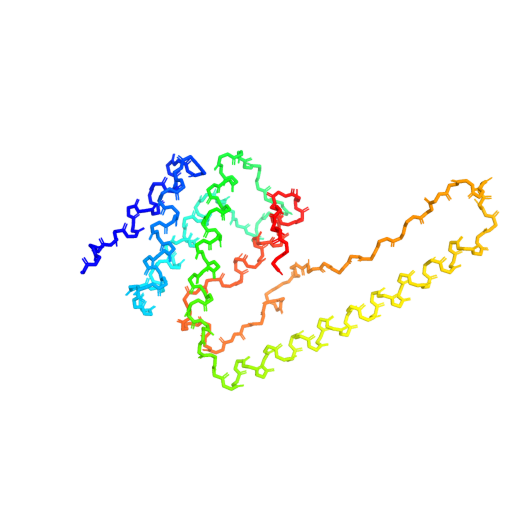A . PHE A 1 149 ? 1.810 0.409 -11.811 1.00 83.81 149 PHE A CA 1
ATOM 1274 C C . PHE A 1 149 ? 1.732 1.910 -12.113 1.00 83.81 149 PHE A C 1
ATOM 1276 O O . PHE A 1 149 ? 2.611 2.650 -11.699 1.00 83.81 149 PHE A O 1
ATOM 1283 N N . GLU A 1 150 ? 0.720 2.338 -12.853 1.00 83.00 150 GLU A N 1
ATOM 1284 C CA . GLU A 1 150 ? 0.429 3.753 -13.065 1.00 83.00 150 GLU A CA 1
ATOM 1285 C C . GLU A 1 150 ? -1.073 3.912 -12.868 1.00 83.00 150 GLU A C 1
ATOM 1287 O O . GLU A 1 150 ? -1.869 3.192 -13.488 1.00 83.00 150 GLU A O 1
ATOM 1292 N N . TYR A 1 151 ? -1.458 4.802 -11.960 1.00 81.25 151 TYR A N 1
ATOM 1293 C CA . TYR A 1 151 ? -2.855 5.109 -11.725 1.00 81.25 151 TYR A CA 1
ATOM 1294 C C . TYR A 1 151 ? -3.404 5.855 -12.945 1.00 81.25 151 TYR A C 1
ATOM 1296 O O . TYR A 1 151 ? -3.018 6.984 -13.232 1.00 81.25 151 TYR A O 1
ATOM 1304 N N . GLY A 1 152 ? -4.304 5.209 -13.685 1.00 80.56 152 GLY A N 1
ATOM 1305 C CA . GLY A 1 152 ? -4.957 5.820 -14.842 1.00 80.56 152 GLY A CA 1
ATOM 1306 C C . GLY A 1 152 ? -6.208 6.595 -14.443 1.00 80.56 152 GLY A C 1
ATOM 1307 O O . GLY A 1 152 ? -6.282 7.815 -14.568 1.00 80.56 152 GLY A O 1
ATOM 1308 N N . ASP A 1 153 ? -7.211 5.863 -13.979 1.00 80.31 153 ASP A N 1
ATOM 1309 C CA . ASP A 1 153 ? -8.527 6.376 -13.622 1.00 80.31 153 ASP A CA 1
ATOM 1310 C C . ASP A 1 153 ? -9.175 5.499 -12.539 1.00 80.31 153 ASP A C 1
ATOM 1312 O O . ASP A 1 153 ? -8.544 4.626 -11.942 1.00 80.31 153 ASP A O 1
ATOM 1316 N N . ASP A 1 154 ? -10.454 5.741 -12.275 1.00 77.38 154 ASP A N 1
ATOM 1317 C CA . ASP A 1 154 ? -11.254 5.008 -11.295 1.00 77.38 154 ASP A CA 1
ATOM 1318 C C . ASP A 1 154 ? -11.352 3.496 -11.566 1.00 77.38 154 ASP A C 1
ATOM 1320 O O . ASP A 1 154 ? -11.655 2.748 -10.633 1.00 77.38 154 ASP A O 1
ATOM 1324 N N . ASP A 1 155 ? -11.081 3.044 -12.796 1.00 80.44 155 ASP A N 1
ATOM 1325 C CA . ASP A 1 155 ? -11.066 1.629 -13.176 1.00 80.44 155 ASP A CA 1
ATOM 1326 C C . ASP A 1 155 ? -9.681 0.985 -12.952 1.00 80.44 155 ASP A C 1
ATOM 1328 O O . ASP A 1 155 ? -9.531 -0.238 -13.066 1.00 80.44 155 ASP A O 1
ATOM 1332 N N . ALA A 1 156 ? -8.660 1.773 -12.580 1.00 78.62 156 ALA A N 1
ATOM 1333 C CA . ALA A 1 156 ? -7.341 1.265 -12.191 1.00 78.62 156 ALA A CA 1
ATOM 1334 C C . ALA A 1 156 ? -7.388 0.462 -10.880 1.00 78.62 156 ALA A C 1
ATOM 1336 O O . ALA A 1 156 ? -6.538 -0.405 -10.648 1.00 78.62 156 ALA A O 1
ATOM 1337 N N . VAL A 1 157 ? -8.394 0.721 -10.039 1.00 77.31 157 VAL A N 1
ATOM 1338 C CA . VAL A 1 157 ? -8.643 -0.006 -8.793 1.00 77.31 157 VAL A CA 1
ATOM 1339 C C . VAL A 1 157 ? -9.831 -0.935 -8.984 1.00 77.31 157 VAL A C 1
ATOM 1341 O O . VAL A 1 157 ? -10.940 -0.510 -9.298 1.00 77.31 157 VAL A O 1
ATOM 1344 N N . VAL A 1 158 ? -9.610 -2.229 -8.762 1.00 77.62 158 VAL A N 1
ATOM 1345 C CA . VAL A 1 158 ? -10.689 -3.218 -8.817 1.00 77.62 158 VAL A CA 1
ATOM 1346 C C . VAL A 1 158 ? -11.600 -3.028 -7.607 1.00 77.62 158 VAL A C 1
ATOM 1348 O O . VAL A 1 158 ? -11.269 -3.482 -6.516 1.00 77.62 158 VAL A O 1
ATOM 1351 N N . LYS A 1 159 ? -12.745 -2.371 -7.820 1.00 78.88 159 LYS A N 1
ATOM 1352 C CA . LYS A 1 159 ? -13.803 -2.199 -6.815 1.00 78.88 159 LYS A CA 1
ATOM 1353 C C . LYS A 1 159 ? -14.486 -3.539 -6.545 1.00 78.88 159 LYS A C 1
ATOM 1355 O O . LYS A 1 159 ? -14.894 -4.228 -7.484 1.00 78.88 159 LYS A O 1
ATOM 1360 N N . MET A 1 160 ? -14.620 -3.914 -5.279 1.00 74.62 160 MET A N 1
ATOM 1361 C CA . MET A 1 160 ? -15.230 -5.173 -4.853 1.00 74.62 160 MET A CA 1
ATOM 1362 C C . MET A 1 160 ? -16.521 -4.926 -4.073 1.00 74.62 160 MET A C 1
ATOM 1364 O O . MET A 1 160 ? -16.649 -3.963 -3.325 1.00 74.62 160 MET A O 1
ATOM 1368 N N . GLU A 1 161 ? -17.478 -5.850 -4.193 1.00 76.62 161 GLU A N 1
ATOM 1369 C CA . GLU A 1 161 ? -18.750 -5.791 -3.450 1.00 76.62 161 GLU A CA 1
ATOM 1370 C C . GLU A 1 161 ? -18.554 -5.807 -1.927 1.00 76.62 161 GLU A C 1
ATOM 1372 O O . GLU A 1 161 ? -19.424 -5.360 -1.186 1.00 76.62 161 GLU A O 1
ATOM 1377 N N . ASN A 1 162 ? -17.419 -6.329 -1.456 1.00 79.19 162 ASN A N 1
ATOM 1378 C CA . ASN A 1 162 ? -17.059 -6.363 -0.047 1.00 79.19 162 ASN A CA 1
ATOM 1379 C C . ASN A 1 162 ? -15.983 -5.340 0.339 1.00 79.19 162 ASN A C 1
ATOM 1381 O O . ASN A 1 162 ? -15.460 -5.438 1.443 1.00 79.19 162 ASN A O 1
ATOM 1385 N N . ASP A 1 163 ? -15.661 -4.351 -0.499 1.00 82.38 163 ASP A N 1
ATOM 1386 C CA . ASP A 1 163 ? -14.741 -3.270 -0.098 1.00 82.38 163 ASP A CA 1
ATOM 1387 C C . ASP A 1 163 ? -15.250 -2.544 1.157 1.00 82.38 163 ASP A C 1
ATOM 1389 O O . ASP A 1 163 ? -14.480 -2.255 2.079 1.00 82.38 163 ASP A O 1
ATOM 1393 N N . ASP A 1 164 ? -16.572 -2.378 1.253 1.00 86.19 164 ASP A N 1
ATOM 1394 C CA . ASP A 1 164 ? -17.261 -1.806 2.412 1.00 86.19 164 ASP A CA 1
ATOM 1395 C C . ASP A 1 164 ? -16.989 -2.582 3.714 1.00 86.19 164 ASP A C 1
ATOM 1397 O O . ASP A 1 164 ? -17.025 -1.997 4.798 1.00 86.19 164 ASP A O 1
ATOM 1401 N N . TYR A 1 165 ? -16.673 -3.884 3.639 1.00 88.44 165 TYR A N 1
ATOM 1402 C CA . TYR A 1 165 ? -16.283 -4.670 4.816 1.00 88.44 165 TYR A CA 1
ATOM 1403 C C . TYR A 1 165 ? -14.953 -4.197 5.403 1.00 88.44 165 TYR A C 1
ATOM 1405 O O . TYR A 1 165 ? -14.773 -4.269 6.618 1.00 88.44 165 TYR A O 1
ATOM 1413 N N . TYR A 1 166 ? -14.017 -3.731 4.579 1.00 88.94 166 TYR A N 1
ATOM 1414 C CA . TYR A 1 166 ? -12.734 -3.234 5.068 1.00 88.94 166 TYR A CA 1
ATOM 1415 C C . TYR A 1 166 ? -12.853 -1.800 5.574 1.00 88.94 166 TYR A C 1
ATOM 1417 O O . TYR A 1 166 ? -12.181 -1.436 6.532 1.00 88.94 166 TYR A O 1
ATOM 1425 N N . GLY A 1 167 ? -13.733 -0.996 4.970 1.00 89.88 167 GLY A N 1
ATOM 1426 C CA . GLY A 1 167 ? -13.910 0.411 5.330 1.00 89.88 167 GLY A CA 1
ATOM 1427 C C . GLY A 1 167 ? -12.745 1.307 4.894 1.00 89.88 167 GLY A C 1
ATOM 1428 O O . GLY A 1 167 ? -12.626 2.417 5.409 1.00 89.88 167 GLY A O 1
ATOM 1429 N N . SER A 1 168 ? -11.905 0.818 3.975 1.00 92.69 168 SER A N 1
ATOM 1430 C CA . SER A 1 168 ? -10.797 1.547 3.351 1.00 92.69 168 SER A CA 1
ATOM 1431 C C . SER A 1 168 ? -11.283 2.360 2.158 1.00 92.69 168 SER A C 1
ATOM 1433 O O . SER A 1 168 ? -12.065 1.870 1.345 1.00 92.69 168 SER A O 1
ATOM 1435 N N . ASP A 1 169 ? -10.736 3.556 1.975 1.00 92.50 169 ASP A N 1
ATOM 1436 C CA . ASP A 1 169 ? -10.805 4.266 0.702 1.00 92.50 169 ASP A CA 1
ATOM 1437 C C . ASP A 1 169 ? -9.691 3.776 -0.236 1.00 92.50 169 ASP A C 1
ATOM 1439 O O . ASP A 1 169 ? -8.686 4.454 -0.467 1.00 92.50 169 ASP A O 1
ATOM 1443 N N . PHE A 1 170 ? -9.846 2.552 -0.754 1.00 90.38 170 PHE A N 1
ATOM 1444 C CA . PHE A 1 170 ? -8.842 1.921 -1.616 1.00 90.38 170 PHE A CA 1
ATOM 1445 C C . PHE A 1 170 ? -8.466 2.791 -2.815 1.00 90.38 170 PHE A C 1
ATOM 1447 O O . PHE A 1 170 ? -7.291 2.858 -3.170 1.00 90.38 170 PHE A O 1
ATOM 1454 N N . GLN A 1 171 ? -9.441 3.482 -3.408 1.00 88.69 171 GLN A N 1
ATOM 1455 C CA . GLN A 1 171 ? -9.222 4.323 -4.577 1.00 88.69 171 GLN A CA 1
ATOM 1456 C C . GLN A 1 171 ? -8.260 5.474 -4.264 1.00 88.69 171 GLN A C 1
ATOM 1458 O O . GLN A 1 171 ? -7.240 5.621 -4.939 1.00 88.69 171 GLN A O 1
ATOM 1463 N N . TYR A 1 172 ? -8.531 6.243 -3.204 1.00 90.12 172 TYR A N 1
ATOM 1464 C CA . TYR A 1 172 ? -7.641 7.328 -2.791 1.00 90.12 172 TYR A CA 1
ATOM 1465 C C . TYR A 1 172 ? -6.258 6.806 -2.392 1.00 90.12 172 TYR A C 1
ATOM 1467 O O . TYR A 1 172 ? -5.238 7.366 -2.790 1.00 90.12 172 TYR A O 1
ATOM 1475 N N . MET A 1 173 ? -6.215 5.732 -1.599 1.00 92.75 173 MET A N 1
ATOM 1476 C CA . MET A 1 173 ? -4.960 5.240 -1.031 1.00 92.75 173 MET A CA 1
ATOM 1477 C C . MET A 1 173 ? -4.043 4.611 -2.086 1.00 92.75 173 MET A C 1
ATOM 1479 O O . MET A 1 173 ? -2.828 4.764 -1.986 1.00 92.75 173 MET A O 1
ATOM 1483 N N . ILE A 1 174 ? -4.588 3.942 -3.108 1.00 90.25 174 ILE A N 1
ATOM 1484 C CA . ILE A 1 174 ? -3.791 3.391 -4.217 1.00 90.25 174 ILE A CA 1
ATOM 1485 C C . ILE A 1 174 ? -3.234 4.510 -5.098 1.00 90.25 174 ILE A C 1
ATOM 1487 O O . ILE A 1 174 ? -2.060 4.456 -5.458 1.00 90.25 174 ILE A O 1
ATOM 1491 N N . HIS A 1 175 ? -4.027 5.543 -5.396 1.00 88.12 175 HIS A N 1
ATOM 1492 C CA . HIS A 1 175 ? -3.531 6.710 -6.128 1.00 88.12 175 HIS A CA 1
ATOM 1493 C C . HIS A 1 175 ? -2.407 7.409 -5.350 1.00 88.12 175 HIS A C 1
ATOM 1495 O O . HIS A 1 175 ? -1.339 7.681 -5.893 1.00 88.12 175 HIS A O 1
ATOM 1501 N N . LEU A 1 176 ? -2.596 7.619 -4.043 1.00 88.94 176 LEU A N 1
ATOM 1502 C CA . LEU A 1 176 ? -1.557 8.195 -3.196 1.00 88.94 176 LEU A CA 1
ATOM 1503 C C . LEU A 1 176 ? -0.269 7.362 -3.205 1.00 88.94 176 LEU A C 1
ATOM 1505 O O . LEU A 1 176 ? 0.814 7.929 -3.318 1.00 88.94 176 LEU A O 1
ATOM 1509 N N . LEU A 1 177 ? -0.372 6.036 -3.092 1.00 88.62 177 LEU A N 1
ATOM 1510 C CA . LEU A 1 177 ? 0.788 5.144 -3.145 1.00 88.62 177 LEU A CA 1
ATOM 1511 C C . LEU A 1 177 ? 1.551 5.271 -4.466 1.00 88.62 177 LEU A C 1
ATOM 1513 O O . LEU A 1 177 ? 2.778 5.360 -4.445 1.00 88.62 177 LEU A O 1
ATOM 1517 N N . ASP A 1 178 ? 0.839 5.314 -5.591 1.00 86.56 178 ASP A N 1
ATOM 1518 C CA . ASP A 1 178 ? 1.449 5.477 -6.912 1.00 86.56 178 ASP A CA 1
ATOM 1519 C C . ASP A 1 178 ? 2.217 6.803 -7.034 1.00 86.56 178 ASP A C 1
ATOM 1521 O O . ASP A 1 178 ? 3.373 6.839 -7.461 1.00 86.56 178 ASP A O 1
ATOM 1525 N N . GLU A 1 179 ? 1.628 7.893 -6.548 1.00 85.19 179 GLU A N 1
ATOM 1526 C CA . GLU A 1 179 ? 2.248 9.219 -6.544 1.00 85.19 179 GLU A CA 1
ATOM 1527 C C . GLU A 1 179 ? 3.468 9.305 -5.609 1.00 85.19 179 GLU A C 1
ATOM 1529 O O . GLU A 1 179 ? 4.510 9.861 -5.976 1.00 85.19 179 GLU A O 1
ATOM 1534 N N . LEU A 1 180 ? 3.394 8.706 -4.415 1.00 82.94 180 LEU A N 1
ATOM 1535 C CA . LEU A 1 180 ? 4.525 8.634 -3.481 1.00 82.94 180 LEU A CA 1
ATOM 1536 C C . LEU A 1 180 ? 5.699 7.824 -4.063 1.00 82.94 180 LEU A C 1
ATOM 1538 O O . LEU A 1 180 ? 6.863 8.227 -3.930 1.00 82.94 180 LEU A O 1
ATOM 1542 N N . MET A 1 181 ? 5.396 6.720 -4.753 1.00 78.69 181 MET A N 1
ATOM 1543 C CA . MET A 1 181 ? 6.366 5.860 -5.443 1.00 78.69 181 MET A CA 1
ATOM 1544 C C . MET A 1 181 ? 6.984 6.542 -6.671 1.00 78.69 181 MET A C 1
ATOM 1546 O O . MET A 1 181 ? 8.183 6.409 -6.937 1.00 78.69 181 MET A O 1
ATOM 1550 N N . SER A 1 182 ? 6.183 7.285 -7.433 1.00 74.94 182 SER A N 1
ATOM 1551 C CA . SER A 1 182 ? 6.621 7.999 -8.638 1.00 74.94 182 SER A CA 1
ATOM 1552 C C . SER A 1 182 ? 7.467 9.228 -8.316 1.00 74.94 182 SER A C 1
ATOM 1554 O O . SER A 1 182 ? 8.432 9.519 -9.023 1.00 74.94 182 SER A O 1
ATOM 1556 N N . ALA A 1 183 ? 7.202 9.893 -7.192 1.00 67.75 183 ALA A N 1
ATOM 1557 C CA . ALA A 1 183 ? 8.038 10.985 -6.708 1.00 67.75 183 ALA A CA 1
ATOM 1558 C C . ALA A 1 183 ? 9.395 10.518 -6.130 1.00 67.75 183 ALA A C 1
ATOM 1560 O O . ALA A 1 183 ? 10.218 11.363 -5.769 1.00 67.75 183 ALA A O 1
ATOM 1561 N N . GLY A 1 184 ? 9.631 9.201 -6.026 1.00 60.22 184 GLY A N 1
ATOM 1562 C CA . GLY A 1 184 ? 10.834 8.621 -5.420 1.00 60.22 184 GLY A CA 1
ATOM 1563 C C . GLY A 1 184 ? 10.936 8.882 -3.915 1.00 60.22 184 GLY A C 1
ATOM 1564 O O . GLY A 1 184 ? 12.045 8.927 -3.386 1.00 60.22 184 GLY A O 1
ATOM 1565 N N . ARG A 1 185 ? 9.798 9.123 -3.243 1.00 54.81 185 ARG A N 1
ATOM 1566 C CA . ARG A 1 185 ? 9.742 9.585 -1.845 1.00 54.81 185 ARG A CA 1
ATOM 1567 C C . ARG A 1 185 ? 9.270 8.532 -0.843 1.00 54.81 185 ARG A C 1
ATOM 1569 O O . ARG A 1 185 ? 9.299 8.810 0.346 1.00 54.81 185 ARG A O 1
ATOM 1576 N N . CYS A 1 186 ? 8.889 7.342 -1.303 1.00 46.59 186 CYS A N 1
ATOM 1577 C CA . CYS A 1 186 ? 8.771 6.152 -0.464 1.00 46.59 186 CYS A CA 1
ATOM 1578 C C . CYS A 1 186 ? 9.715 5.081 -1.007 1.00 46.59 186 CYS A C 1
ATOM 1580 O O . CYS A 1 186 ? 9.556 4.628 -2.142 1.00 46.59 186 CYS A O 1
ATOM 1582 N N . LYS A 1 187 ? 10.679 4.648 -0.191 1.00 41.12 187 LYS A N 1
ATOM 1583 C CA . LYS A 1 187 ? 11.264 3.320 -0.354 1.00 41.12 187 LYS A CA 1
ATOM 1584 C C . LYS A 1 187 ? 10.352 2.363 0.392 1.00 41.12 187 LYS A C 1
ATOM 1586 O O . LYS A 1 187 ? 10.603 2.038 1.541 1.00 41.12 187 LYS A O 1
ATOM 1591 N N . MET A 1 188 ? 9.277 1.922 -0.253 1.00 41.88 188 MET A N 1
ATOM 1592 C CA . MET A 1 188 ? 8.715 0.648 0.172 1.00 41.88 188 MET A CA 1
ATOM 1593 C C . MET A 1 188 ? 9.740 -0.395 -0.248 1.00 41.88 188 MET A C 1
ATOM 1595 O O . MET A 1 188 ? 9.789 -0.780 -1.417 1.00 41.88 188 MET A O 1
ATOM 1599 N N . ASP A 1 189 ? 10.632 -0.757 0.673 1.00 36.25 189 ASP A N 1
ATOM 1600 C CA . ASP A 1 189 ? 11.452 -1.944 0.501 1.00 36.25 189 ASP A CA 1
ATOM 1601 C C . ASP A 1 189 ? 10.479 -3.082 0.207 1.00 36.25 189 ASP A C 1
ATOM 1603 O O . ASP A 1 189 ? 9.608 -3.413 1.012 1.00 36.25 189 ASP A O 1
ATOM 1607 N N . THR A 1 190 ? 10.555 -3.575 -1.026 1.00 31.61 190 THR A N 1
ATOM 1608 C CA . THR A 1 190 ? 9.770 -4.698 -1.528 1.00 31.61 190 THR A CA 1
ATOM 1609 C C . THR A 1 190 ? 9.809 -5.814 -0.486 1.00 31.61 190 THR A C 1
ATOM 1611 O O . THR A 1 190 ? 10.880 -6.368 -0.231 1.00 31.61 190 THR A O 1
ATOM 1614 N N . ILE A 1 191 ? 8.662 -6.094 0.138 1.00 32.00 191 ILE A N 1
ATOM 1615 C CA . ILE A 1 191 ? 8.457 -7.292 0.961 1.00 32.00 191 ILE A CA 1
ATOM 1616 C C . ILE A 1 191 ? 8.469 -8.513 0.039 1.00 32.00 191 ILE A C 1
ATOM 1618 O O . ILE A 1 191 ? 7.842 -8.432 -1.044 1.00 32.00 191 ILE A O 1
#

Organism: NCBI:txid165179

Radius of gyration: 20.94 Å; chains: 1; bounding box: 54×38×66 Å

pLDDT: mean 83.47, std 12.98, range [31.61, 97.12]